Protein AF-A0A3D4T345-F1 (afdb_monomer_lite)

Sequence (231 aa):
MFDAAKMLAKPVHSAAPQFMEDIGQYYGYTLYSTVVDGPRDEAEIKFDAVHDRAVVFIDGEYKGFYERTRDGEPVSFSLKKGENCRIDILCENMGRVNYGPKIMDRKGVKGVRFNLQYHFGWDMYPMPLDDISALEYKEETGEVKTASFLRGYLDIDGEPCDTFLRLDGFTKGVVLVNGFNIGRYFNTAGPQKTLYVPAPMLKKGKNEIVVFESDHSDRNSIAFLDKPDLG

Radius of gyration: 18.85 Å; chains: 1; bounding box: 46×35×54 Å

Secondary structure (DSSP, 8-state):
-HHHHHHH-PPEEESS---GGGGT--SSEEEEEEEEES-EEEEEEE-SEEESEEEEEETTEEEEEEETTB--PPPEEEE-TT-EEEEEEEEE------SSTT-----EEE--EETTEEP--EEEEEE--S--TT-------S-B-SSEEEEEEEEESSS---EEEE-TTB-EEEEEETTEEEEEEETTT-S--EEEE-GGG--SEEEEEEEEESS-BS-S--EEESS----

Foldseek 3Di:
DVVLLVLQFDWDKDFWDDFCVVVVHDFFKKKKKDKDADQDDKWWKDFPDAQAKKFKDKQQATFWMDGNPDDIPTGIDGDHHPDMIMIIIIGHNPDADPDDDRNVRTHDTGQIDGHPHGGTIIIMRDCRLLDSPSDDDDDDDFKFAAFDKAKDKDAAQDQFAKKKKADPQFAKWWKDKQSRTQDIDGCVVFPWGITIDHSVSDDHGIIMMITGRHGIGRDRDMDIHPDTRHD

Structure (mmCIF, N/CA/C/O backbone):
data_AF-A0A3D4T345-F1
#
_entry.id   AF-A0A3D4T345-F1
#
loop_
_atom_site.group_PDB
_atom_site.id
_atom_site.type_symbol
_atom_site.label_atom_id
_atom_site.label_alt_id
_atom_site.label_comp_id
_atom_site.label_asym_id
_atom_site.label_entity_id
_atom_site.label_seq_id
_atom_site.pdbx_PDB_ins_code
_atom_site.Cartn_x
_atom_site.Cartn_y
_atom_site.Cartn_z
_atom_site.occupancy
_atom_site.B_iso_or_equiv
_atom_site.auth_seq_id
_atom_site.auth_comp_id
_atom_site.auth_asym_id
_atom_site.auth_atom_id
_atom_site.pdbx_PDB_model_num
ATOM 1 N N . MET A 1 1 ? 5.202 -8.061 2.471 1.00 91.69 1 MET A N 1
ATOM 2 C CA . MET A 1 1 ? 4.050 -7.985 1.535 1.00 91.69 1 MET A CA 1
ATOM 3 C C . MET A 1 1 ? 4.157 -8.945 0.346 1.00 91.69 1 MET A C 1
ATOM 5 O O . MET A 1 1 ? 3.136 -9.505 -0.020 1.00 91.69 1 MET A O 1
ATOM 9 N N . PHE A 1 2 ? 5.335 -9.184 -0.243 1.00 93.56 2 PHE A N 1
ATOM 10 C CA . PHE A 1 2 ? 5.460 -10.005 -1.465 1.00 93.56 2 PHE A CA 1
ATOM 11 C C . PHE A 1 2 ? 4.928 -11.441 -1.333 1.00 93.56 2 PHE A C 1
ATOM 13 O O . PHE A 1 2 ? 4.227 -11.918 -2.222 1.00 93.56 2 PHE A O 1
ATOM 20 N N . ASP A 1 3 ? 5.212 -12.120 -0.220 1.00 93.75 3 ASP A N 1
ATOM 21 C CA . ASP A 1 3 ? 4.667 -13.463 0.029 1.00 93.75 3 ASP A CA 1
ATOM 22 C C . ASP A 1 3 ? 3.170 -13.412 0.336 1.00 93.75 3 ASP A C 1
ATOM 24 O O . ASP A 1 3 ? 2.401 -14.202 -0.204 1.00 93.75 3 ASP A O 1
ATOM 28 N N . ALA A 1 4 ? 2.744 -12.408 1.108 1.00 94.50 4 ALA A N 1
ATOM 29 C CA . ALA A 1 4 ? 1.334 -12.150 1.380 1.00 94.50 4 ALA A CA 1
ATOM 30 C C . ALA A 1 4 ? 0.525 -11.977 0.081 1.00 94.50 4 ALA A C 1
ATOM 32 O O . ALA A 1 4 ? -0.523 -12.590 -0.063 1.00 94.50 4 ALA A O 1
ATOM 33 N N . ALA A 1 5 ? 1.028 -11.235 -0.912 1.00 96.31 5 ALA A N 1
ATOM 34 C CA . ALA A 1 5 ? 0.347 -11.065 -2.199 1.00 96.31 5 ALA A CA 1
ATOM 35 C C . ALA A 1 5 ? 0.084 -12.407 -2.912 1.00 96.31 5 ALA A C 1
ATOM 37 O O . ALA A 1 5 ? -0.995 -12.613 -3.464 1.00 96.31 5 ALA A O 1
ATOM 38 N N . LYS A 1 6 ? 1.044 -13.340 -2.847 1.00 95.56 6 LYS A N 1
ATOM 39 C CA . LYS A 1 6 ? 0.922 -14.691 -3.424 1.00 95.56 6 LYS A CA 1
ATOM 40 C C . LYS A 1 6 ? -0.019 -15.596 -2.626 1.00 95.56 6 LYS A C 1
ATOM 42 O O . LYS A 1 6 ? -0.607 -16.508 -3.200 1.00 95.56 6 LYS A O 1
ATOM 47 N N . MET A 1 7 ? -0.143 -15.369 -1.317 1.00 96.12 7 MET A N 1
ATOM 48 C CA . MET A 1 7 ? -1.104 -16.070 -0.456 1.00 96.12 7 MET A CA 1
ATOM 49 C C . MET A 1 7 ? -2.536 -15.577 -0.694 1.00 96.12 7 MET A C 1
ATOM 51 O O . MET A 1 7 ? -3.467 -16.376 -0.687 1.00 96.12 7 MET A O 1
ATOM 55 N N . LEU A 1 8 ? -2.708 -14.272 -0.924 1.00 95.69 8 LEU A N 1
ATOM 56 C CA . LEU A 1 8 ? -4.017 -13.632 -1.086 1.00 95.69 8 LEU A CA 1
ATOM 57 C C . LEU A 1 8 ? -4.614 -13.818 -2.483 1.00 95.69 8 LEU A C 1
ATOM 59 O O . LEU A 1 8 ? -5.834 -13.864 -2.625 1.00 95.69 8 LEU A O 1
ATOM 63 N N . ALA A 1 9 ? -3.783 -13.917 -3.522 1.00 95.62 9 ALA A N 1
ATOM 64 C CA . ALA A 1 9 ? -4.274 -14.044 -4.885 1.00 95.62 9 ALA A CA 1
ATOM 65 C C . ALA A 1 9 ? -3.368 -14.892 -5.774 1.00 95.62 9 ALA A C 1
ATOM 67 O O . ALA A 1 9 ? -2.141 -14.878 -5.682 1.00 95.62 9 ALA A O 1
ATOM 68 N N . LYS A 1 10 ? -4.003 -15.578 -6.729 1.00 95.88 10 LYS A N 1
ATOM 69 C CA . LYS A 1 10 ? -3.297 -16.123 -7.890 1.00 95.88 10 LYS A CA 1
ATOM 70 C C . LYS A 1 10 ? -2.938 -14.975 -8.838 1.00 95.88 10 LYS A C 1
ATOM 72 O O . LYS A 1 10 ? -3.784 -14.102 -9.048 1.00 95.88 10 LYS A O 1
ATOM 77 N N . PRO A 1 11 ? -1.736 -14.978 -9.435 1.00 97.44 11 PRO A N 1
ATOM 78 C CA . PRO A 1 11 ? -1.355 -13.930 -10.365 1.00 97.44 11 PRO A CA 1
ATOM 79 C C . PRO A 1 11 ? -2.221 -13.965 -11.625 1.00 97.44 11 PRO A C 1
ATOM 81 O O . PRO A 1 11 ? -2.528 -15.029 -12.167 1.00 97.44 11 PRO A O 1
ATOM 84 N N . VAL A 1 12 ? -2.556 -12.781 -12.125 1.00 98.44 12 VAL A N 1
ATOM 85 C CA . VAL A 1 12 ? -3.025 -12.581 -13.492 1.00 98.44 12 VAL A CA 1
ATOM 86 C C . VAL A 1 12 ? -1.808 -12.271 -14.353 1.00 98.44 12 VAL A C 1
ATOM 88 O O . VAL A 1 12 ? -1.135 -11.261 -14.149 1.00 98.44 12 VAL A O 1
ATOM 91 N N . HIS A 1 13 ? -1.525 -13.151 -15.308 1.00 98.31 13 HIS A N 1
ATOM 92 C CA . HIS A 1 13 ? -0.402 -12.996 -16.226 1.00 98.31 13 HIS A CA 1
ATOM 93 C C . HIS A 1 13 ? -0.804 -12.157 -17.438 1.00 98.31 13 HIS A C 1
ATOM 95 O O . HIS A 1 13 ? -1.857 -12.379 -18.040 1.00 98.31 13 HIS A O 1
ATOM 101 N N . SER A 1 14 ? 0.050 -11.219 -17.834 1.00 98.25 14 SER A N 1
ATOM 102 C CA . SER A 1 14 ? -0.144 -10.429 -19.049 1.00 98.25 14 SER A CA 1
ATOM 103 C C . SER A 1 14 ? 1.187 -9.975 -19.631 1.00 98.25 14 SER A C 1
ATOM 105 O O . SER A 1 14 ? 2.153 -9.728 -18.912 1.00 98.25 14 SER A O 1
ATOM 107 N N . ALA A 1 15 ? 1.234 -9.803 -20.952 1.00 97.94 15 ALA A N 1
ATOM 108 C CA . ALA A 1 15 ? 2.398 -9.214 -21.600 1.00 97.94 15 ALA A CA 1
ATOM 109 C C . ALA A 1 15 ? 2.655 -7.791 -21.083 1.00 97.94 15 ALA A C 1
ATOM 111 O O . ALA A 1 15 ? 3.792 -7.463 -20.786 1.00 97.94 15 ALA A O 1
ATOM 112 N N . ALA A 1 16 ? 1.619 -6.964 -20.934 1.00 97.94 16 ALA A N 1
ATOM 113 C CA . ALA A 1 16 ? 1.721 -5.578 -20.468 1.00 97.94 16 ALA A CA 1
ATOM 114 C C . ALA A 1 16 ? 0.933 -5.378 -19.162 1.00 97.94 16 ALA A C 1
ATOM 116 O O . ALA A 1 16 ? -0.088 -6.058 -18.982 1.00 97.94 16 ALA A O 1
ATOM 117 N N . PRO A 1 17 ? 1.326 -4.426 -18.293 1.00 98.06 17 PRO A N 1
ATOM 118 C CA . PRO A 1 17 ? 0.579 -4.143 -17.074 1.00 98.06 17 PRO A CA 1
ATOM 119 C C . PRO A 1 17 ? -0.824 -3.650 -17.440 1.00 98.06 17 PRO A C 1
ATOM 121 O O . PRO A 1 17 ? -0.994 -2.841 -18.361 1.00 98.06 17 PRO A O 1
ATOM 124 N N . GLN A 1 18 ? -1.825 -4.195 -16.758 1.00 97.81 18 GLN A N 1
ATOM 125 C CA . GLN A 1 18 ? -3.239 -3.911 -16.983 1.00 97.81 18 GLN A CA 1
ATOM 126 C C . GLN A 1 18 ? -3.782 -3.020 -15.869 1.00 97.81 18 GLN A C 1
ATOM 128 O O . GLN A 1 18 ? -3.258 -3.024 -14.762 1.00 97.81 18 GLN A O 1
ATOM 133 N N . PHE A 1 19 ? -4.854 -2.275 -16.131 1.00 98.12 19 PHE A N 1
ATOM 134 C CA . PHE A 1 19 ? -5.535 -1.588 -15.037 1.00 98.12 19 PHE A CA 1
ATOM 135 C C . PHE A 1 19 ? -6.218 -2.599 -14.107 1.00 98.12 19 PHE A C 1
ATOM 137 O O . PHE A 1 19 ? -6.586 -3.698 -14.521 1.00 98.12 19 PHE A O 1
ATOM 144 N N . MET A 1 20 ? -6.444 -2.200 -12.856 1.00 98.44 20 MET A N 1
ATOM 145 C CA . MET A 1 20 ? -7.106 -3.003 -11.828 1.00 98.44 20 MET A CA 1
ATOM 146 C C . MET A 1 20 ? -8.452 -3.548 -12.316 1.00 98.44 20 MET A C 1
ATOM 148 O O . MET A 1 20 ? -8.751 -4.721 -12.110 1.00 98.44 20 MET A O 1
ATOM 152 N N . GLU A 1 21 ? -9.245 -2.740 -13.030 1.00 98.12 21 GLU A N 1
ATOM 153 C CA . GLU A 1 21 ? -10.554 -3.198 -13.506 1.00 98.12 21 GLU A CA 1
ATOM 154 C C . GLU A 1 21 ? -10.441 -4.245 -14.627 1.00 98.12 21 GLU A C 1
ATOM 156 O O . GLU A 1 21 ? -11.319 -5.094 -14.739 1.00 98.12 21 GLU A O 1
ATOM 161 N N . ASP A 1 22 ? -9.365 -4.223 -15.430 1.00 97.62 22 ASP A N 1
ATOM 162 C CA . ASP A 1 22 ? -9.123 -5.239 -16.473 1.00 97.62 22 ASP A CA 1
ATOM 163 C C . ASP A 1 22 ? -8.762 -6.605 -15.865 1.00 97.62 22 ASP A C 1
ATOM 165 O O . ASP A 1 22 ? -8.975 -7.636 -16.499 1.00 97.62 22 ASP A O 1
ATOM 169 N N . ILE A 1 23 ? -8.245 -6.625 -14.631 1.00 97.25 23 ILE A N 1
ATOM 170 C CA . ILE A 1 23 ? -7.907 -7.849 -13.886 1.00 97.25 23 ILE A CA 1
ATOM 171 C C . ILE A 1 23 ? -8.963 -8.217 -12.830 1.00 97.25 23 ILE A C 1
ATOM 173 O O . ILE A 1 23 ? -8.711 -9.052 -11.965 1.00 97.25 23 ILE A O 1
ATOM 177 N N . GLY A 1 24 ? -10.151 -7.605 -12.898 1.00 96.88 24 GLY A N 1
ATOM 178 C CA . GLY A 1 24 ? -11.288 -7.929 -12.031 1.00 96.88 24 GLY A CA 1
ATOM 179 C C . GLY A 1 24 ? -11.230 -7.327 -10.623 1.00 96.88 24 GLY A C 1
ATOM 180 O O . GLY A 1 24 ? -11.975 -7.768 -9.750 1.00 96.88 24 GLY A O 1
ATOM 181 N N . GLN A 1 25 ? -10.385 -6.321 -10.386 1.00 97.62 25 GLN A N 1
ATOM 182 C CA . GLN A 1 25 ? -10.225 -5.665 -9.090 1.00 97.62 25 GLN A CA 1
ATOM 183 C C . GLN A 1 25 ? -10.758 -4.228 -9.093 1.00 97.62 25 GLN A C 1
ATOM 185 O O . GLN A 1 25 ? -10.454 -3.424 -9.9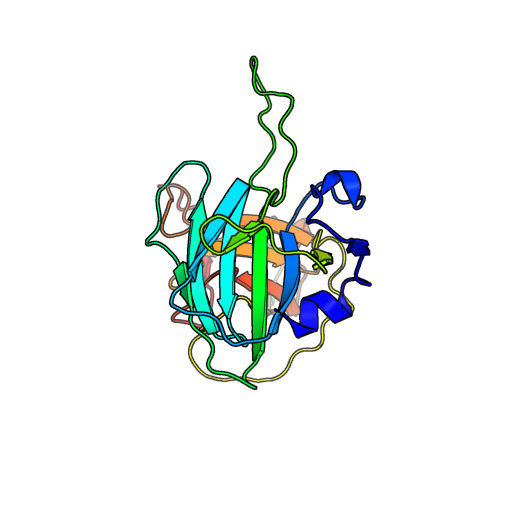73 1.00 97.62 25 GLN A O 1
ATOM 190 N N . TYR A 1 26 ? -11.497 -3.860 -8.041 1.00 95.88 26 TYR A N 1
ATOM 191 C CA . TYR A 1 26 ? -12.110 -2.531 -7.940 1.00 95.88 26 TYR A CA 1
ATOM 192 C C . TYR A 1 26 ? -11.553 -1.657 -6.814 1.00 95.88 26 TYR A C 1
ATOM 194 O O . TYR A 1 26 ? -11.573 -0.436 -6.967 1.00 95.88 26 TYR A O 1
ATOM 202 N N . TYR A 1 27 ? -11.023 -2.218 -5.727 1.00 97.38 27 TYR A N 1
ATOM 203 C CA . TYR A 1 27 ? -10.516 -1.475 -4.563 1.00 97.38 27 TYR A CA 1
ATOM 204 C C . TYR A 1 27 ? -9.230 -2.103 -4.025 1.00 97.38 27 TYR A C 1
ATOM 206 O O . TYR A 1 27 ? -8.872 -3.203 -4.434 1.00 97.38 27 TYR A O 1
ATOM 214 N N . GLY A 1 28 ? -8.556 -1.409 -3.106 1.00 97.62 28 GLY A N 1
ATOM 215 C CA . GLY A 1 28 ? -7.348 -1.902 -2.448 1.00 97.62 28 GLY A CA 1
ATOM 216 C C . GLY A 1 28 ? -6.079 -1.633 -3.255 1.00 97.62 28 GLY A C 1
ATOM 217 O O . GLY A 1 28 ? -5.897 -0.541 -3.806 1.00 97.62 28 GLY A O 1
ATOM 218 N N . TYR A 1 29 ? -5.206 -2.634 -3.290 1.00 98.50 29 TYR A N 1
ATOM 219 C CA . TYR A 1 29 ? -3.859 -2.561 -3.845 1.00 98.50 29 TYR A CA 1
ATOM 220 C C . TYR A 1 29 ? -3.640 -3.633 -4.911 1.00 98.50 29 TYR A C 1
ATOM 222 O O . TYR A 1 29 ? -4.259 -4.687 -4.866 1.00 98.50 29 TYR A O 1
ATOM 230 N N . THR A 1 30 ? -2.714 -3.428 -5.834 1.00 98.56 30 THR A N 1
ATOM 231 C CA . THR A 1 30 ? -2.256 -4.481 -6.750 1.00 98.56 30 THR A CA 1
ATOM 232 C C . THR A 1 30 ? -0.742 -4.490 -6.753 1.00 98.56 30 THR A C 1
ATOM 234 O O . THR A 1 30 ? -0.122 -3.439 -6.922 1.00 98.56 30 THR A O 1
ATOM 237 N N . LEU A 1 31 ? -0.145 -5.668 -6.590 1.00 98.56 31 LEU A N 1
ATOM 238 C CA . LEU A 1 31 ? 1.286 -5.849 -6.801 1.00 98.56 31 LEU A CA 1
ATOM 239 C C . LEU A 1 31 ? 1.529 -6.223 -8.265 1.00 98.56 31 LEU A C 1
ATOM 241 O O . LEU A 1 31 ? 1.080 -7.276 -8.709 1.00 98.56 31 LEU A O 1
ATOM 245 N N . TYR A 1 32 ? 2.234 -5.373 -9.006 1.00 98.69 32 TYR A N 1
ATOM 246 C CA . TYR A 1 32 ? 2.716 -5.663 -10.356 1.00 98.69 32 TYR A CA 1
ATOM 247 C C . TYR A 1 32 ? 4.166 -6.123 -10.252 1.00 98.69 32 TYR A C 1
ATOM 249 O O . TYR A 1 32 ? 5.010 -5.366 -9.782 1.00 98.69 32 TYR A O 1
ATOM 257 N N . SER A 1 33 ? 4.455 -7.345 -10.677 1.00 98.62 33 SER A N 1
ATOM 258 C CA . SER A 1 33 ? 5.765 -7.973 -10.528 1.00 98.62 33 SER A CA 1
ATOM 259 C C . SER A 1 33 ? 6.315 -8.406 -11.878 1.00 98.62 33 SER A C 1
ATOM 261 O O . SER A 1 33 ? 5.587 -8.936 -12.719 1.00 98.62 33 SER A O 1
ATOM 263 N N . THR A 1 34 ? 7.611 -8.204 -12.079 1.00 98.56 34 THR A N 1
ATOM 264 C CA . THR A 1 34 ? 8.337 -8.686 -13.254 1.00 98.56 34 THR A CA 1
ATOM 265 C C . THR A 1 34 ? 9.780 -9.014 -12.894 1.00 98.56 34 THR A C 1
ATOM 267 O O . THR A 1 34 ? 10.354 -8.434 -11.974 1.00 98.56 34 THR A O 1
ATOM 270 N N . VAL A 1 35 ? 10.395 -9.910 -13.663 1.00 98.25 35 VAL A N 1
ATOM 271 C CA . VAL A 1 35 ? 11.851 -10.101 -13.667 1.00 98.25 35 VAL A CA 1
ATOM 272 C C . VAL A 1 35 ? 12.450 -9.335 -14.842 1.00 98.25 35 VAL A C 1
ATOM 274 O O . VAL A 1 35 ? 11.833 -9.233 -15.906 1.00 98.25 35 VAL A O 1
ATOM 277 N N . VAL A 1 36 ? 13.627 -8.759 -14.631 1.00 97.75 36 VAL A N 1
ATOM 278 C CA . VAL A 1 36 ? 14.384 -8.031 -15.642 1.00 97.75 36 VAL A CA 1
ATOM 279 C C . VAL A 1 36 ? 15.770 -8.641 -15.742 1.00 97.75 36 VAL A C 1
ATOM 281 O O . VAL A 1 36 ? 16.511 -8.656 -14.764 1.00 97.75 36 VAL A O 1
ATOM 284 N N . ASP A 1 37 ? 16.128 -9.106 -16.934 1.00 96.81 37 ASP A N 1
ATOM 285 C CA . ASP A 1 37 ? 17.469 -9.606 -17.220 1.00 96.81 37 ASP A CA 1
ATOM 286 C C . ASP A 1 37 ? 18.380 -8.485 -17.731 1.00 96.81 37 ASP A C 1
ATOM 288 O O . ASP A 1 37 ? 17.959 -7.585 -18.476 1.00 96.81 37 ASP A O 1
ATOM 292 N N . GLY A 1 38 ? 19.645 -8.554 -17.325 1.00 94.88 38 GLY A N 1
ATOM 293 C CA . GLY A 1 38 ? 20.724 -7.732 -17.842 1.00 94.88 38 GLY A CA 1
ATOM 294 C C . GLY A 1 38 ? 21.312 -8.263 -19.161 1.00 94.88 38 GLY A C 1
ATOM 295 O O . GLY A 1 38 ? 20.998 -9.366 -19.614 1.00 94.88 38 GLY A O 1
ATOM 296 N N . PRO A 1 39 ? 22.243 -7.515 -19.774 1.00 95.69 39 PRO A N 1
ATOM 297 C CA . PRO A 1 39 ? 22.772 -6.243 -19.292 1.00 95.69 39 PRO A CA 1
ATOM 298 C C . PRO A 1 39 ? 21.810 -5.072 -19.529 1.00 95.69 39 PRO A C 1
ATOM 300 O O . PRO A 1 39 ? 21.107 -5.025 -20.539 1.00 95.69 39 PRO A O 1
ATOM 303 N N . ARG A 1 40 ? 21.832 -4.103 -18.613 1.00 94.56 40 ARG A N 1
ATOM 304 C CA . ARG A 1 40 ? 21.172 -2.802 -18.715 1.00 94.56 40 ARG A CA 1
ATOM 305 C C . ARG A 1 40 ? 22.056 -1.737 -18.077 1.00 94.56 40 ARG A C 1
ATOM 307 O O . ARG A 1 40 ? 22.365 -1.826 -16.889 1.00 94.56 40 ARG A O 1
ATOM 314 N N . ASP A 1 41 ? 22.415 -0.728 -18.864 1.00 94.62 41 ASP A N 1
ATOM 315 C CA . ASP A 1 41 ? 22.923 0.531 -18.318 1.00 94.62 41 ASP A CA 1
ATOM 316 C C . ASP A 1 41 ? 21.855 1.179 -17.422 1.00 94.62 41 ASP A C 1
ATOM 318 O O . ASP A 1 41 ? 20.713 0.712 -17.372 1.00 94.62 41 ASP A O 1
ATOM 322 N N . GLU A 1 42 ? 22.221 2.247 -16.712 1.00 96.75 42 GLU A N 1
ATOM 323 C CA . GLU A 1 42 ? 21.296 2.949 -15.822 1.00 96.75 42 GLU A CA 1
ATOM 324 C C . GLU A 1 42 ? 19.972 3.283 -16.531 1.00 96.75 42 GLU A C 1
ATOM 326 O O . GLU A 1 42 ? 19.920 3.964 -17.563 1.00 96.75 42 GLU A O 1
ATOM 331 N N . ALA A 1 43 ? 18.890 2.747 -15.975 1.00 96.44 43 ALA A N 1
ATOM 332 C CA . ALA A 1 43 ? 17.557 2.854 -16.522 1.00 96.44 43 ALA A CA 1
ATOM 333 C C . ALA A 1 43 ? 16.584 3.363 -15.466 1.00 96.44 43 ALA A C 1
ATOM 335 O O . ALA A 1 43 ? 16.377 2.729 -14.432 1.00 96.44 43 ALA A O 1
ATOM 336 N N . GLU A 1 44 ? 15.956 4.494 -15.772 1.00 97.25 44 GLU A N 1
ATOM 337 C CA . GLU A 1 44 ? 14.880 5.073 -14.978 1.00 97.25 44 GLU A CA 1
ATOM 338 C C . GLU A 1 44 ? 13.570 4.323 -15.260 1.00 97.25 44 GLU A C 1
ATOM 340 O O . GLU A 1 44 ? 13.222 4.064 -16.421 1.00 97.25 44 GLU A O 1
ATOM 345 N N . ILE A 1 45 ? 12.826 3.990 -14.207 1.00 97.88 45 ILE A N 1
ATOM 346 C CA . ILE A 1 45 ? 11.502 3.373 -14.310 1.00 97.88 45 ILE A CA 1
ATOM 347 C C . ILE A 1 45 ? 10.472 4.471 -14.581 1.00 97.88 45 ILE A C 1
ATOM 349 O O . ILE A 1 45 ? 10.257 5.352 -13.761 1.00 97.88 45 ILE A O 1
ATOM 353 N N . LYS A 1 46 ? 9.793 4.402 -15.725 1.00 96.94 46 LYS A N 1
ATOM 354 C CA . LYS A 1 46 ? 8.763 5.365 -16.138 1.00 96.94 46 LYS A CA 1
ATOM 355 C C . LYS A 1 46 ? 7.416 4.693 -16.297 1.00 96.94 46 LYS A C 1
ATOM 357 O O . LYS A 1 46 ? 7.329 3.504 -16.587 1.00 96.94 46 LYS A O 1
ATOM 362 N N . PHE A 1 47 ? 6.365 5.489 -16.167 1.00 96.50 47 PHE A N 1
ATOM 363 C CA . PHE A 1 47 ? 4.985 5.052 -16.300 1.00 96.50 47 PHE A CA 1
ATOM 364 C C . PHE A 1 47 ? 4.255 5.963 -17.276 1.00 96.50 47 PHE A C 1
ATOM 366 O O . PHE A 1 47 ? 4.445 7.178 -17.254 1.00 96.50 47 PHE A O 1
ATOM 373 N N . ASP A 1 48 ? 3.379 5.393 -18.096 1.00 95.81 48 ASP A N 1
ATOM 374 C CA . ASP A 1 48 ? 2.417 6.196 -18.854 1.00 95.81 48 ASP A CA 1
ATOM 375 C C . ASP A 1 48 ? 1.243 6.622 -17.963 1.00 95.81 48 ASP A C 1
ATOM 377 O O . ASP A 1 48 ? 0.653 7.680 -18.175 1.00 95.81 48 ASP A O 1
ATOM 381 N N . ALA A 1 49 ? 0.908 5.809 -16.954 1.00 94.62 49 ALA A N 1
ATOM 382 C CA . ALA A 1 49 ? -0.054 6.161 -15.917 1.00 94.62 49 ALA A CA 1
ATOM 383 C C . ALA A 1 49 ? 0.250 5.450 -14.590 1.00 94.62 49 ALA A C 1
ATOM 385 O O . ALA A 1 49 ? 0.507 4.244 -14.576 1.00 94.62 49 ALA A O 1
ATOM 386 N N . VAL A 1 50 ? 0.132 6.195 -13.486 1.00 96.62 50 VAL A N 1
ATOM 387 C CA . VAL A 1 50 ? 0.084 5.689 -12.104 1.00 96.62 50 VAL A CA 1
ATOM 388 C C . VAL A 1 50 ? -1.173 6.238 -11.446 1.00 96.62 50 VAL A C 1
ATOM 390 O O . VAL A 1 50 ? -1.233 7.419 -11.113 1.00 96.62 50 VAL A O 1
ATOM 393 N N . HIS A 1 51 ? -2.191 5.398 -11.288 1.00 97.19 51 HIS A N 1
ATOM 394 C CA . HIS A 1 51 ? -3.470 5.770 -10.691 1.00 97.19 51 HIS A CA 1
ATOM 395 C C . HIS A 1 51 ? -3.730 4.907 -9.436 1.00 97.19 51 HIS A C 1
ATOM 397 O O . HIS A 1 51 ? -4.281 3.814 -9.538 1.00 97.19 51 HIS A O 1
ATOM 403 N N . ASP A 1 52 ? -3.346 5.339 -8.233 1.00 97.19 52 ASP A N 1
ATOM 404 C CA . ASP A 1 52 ? -2.936 6.716 -7.883 1.00 97.19 52 ASP A CA 1
ATOM 405 C C . ASP A 1 52 ? -1.542 6.835 -7.278 1.00 97.19 52 ASP A C 1
ATOM 407 O O . ASP A 1 52 ? -0.872 7.841 -7.506 1.00 97.19 52 ASP A O 1
ATOM 411 N N . ARG A 1 53 ? -1.085 5.819 -6.547 1.00 96.81 53 ARG A N 1
ATOM 412 C CA . ARG A 1 53 ? 0.250 5.804 -5.948 1.00 96.81 53 ARG A CA 1
ATOM 413 C C . ARG A 1 53 ? 0.891 4.445 -6.154 1.00 96.81 53 ARG A C 1
ATOM 415 O O . ARG A 1 53 ? 0.217 3.436 -5.987 1.00 96.81 53 ARG A O 1
ATOM 422 N N . ALA A 1 54 ? 2.161 4.413 -6.524 1.00 96.19 54 ALA A N 1
ATOM 423 C CA . ALA A 1 54 ? 2.923 3.200 -6.774 1.00 96.19 54 ALA A CA 1
ATOM 424 C C . ALA A 1 54 ? 4.231 3.235 -5.984 1.00 96.19 54 ALA A C 1
ATOM 426 O O . ALA A 1 54 ? 5.064 4.102 -6.227 1.00 96.19 54 ALA A O 1
ATOM 427 N N . VAL A 1 55 ? 4.414 2.296 -5.059 1.00 95.38 55 VAL A N 1
ATOM 428 C CA . VAL A 1 55 ? 5.678 2.103 -4.338 1.00 95.38 55 VAL A CA 1
ATOM 429 C C . VAL A 1 55 ? 6.511 1.066 -5.080 1.00 95.38 55 VAL A C 1
ATOM 431 O O . VAL A 1 55 ? 5.997 0.002 -5.425 1.00 95.38 55 VAL A O 1
ATOM 434 N N . VAL A 1 56 ? 7.776 1.380 -5.344 1.00 96.44 56 VAL A N 1
ATOM 435 C CA . VAL A 1 56 ? 8.676 0.546 -6.144 1.00 96.44 56 VAL A CA 1
ATOM 436 C C . VAL A 1 56 ? 9.701 -0.137 -5.253 1.00 96.44 56 VAL A C 1
ATOM 438 O O . VAL A 1 56 ? 10.380 0.507 -4.448 1.00 96.44 56 VAL A O 1
ATOM 441 N N . PHE A 1 57 ? 9.838 -1.442 -5.461 1.00 96.56 57 PHE A N 1
ATOM 442 C CA . PHE A 1 57 ? 10.820 -2.293 -4.816 1.00 96.56 57 PHE A CA 1
ATOM 443 C C . PHE A 1 57 ? 11.668 -3.010 -5.869 1.00 96.56 57 PHE A C 1
ATOM 445 O O . PHE A 1 57 ? 11.154 -3.428 -6.909 1.00 96.56 57 PHE A O 1
ATOM 452 N N . ILE A 1 58 ? 12.961 -3.165 -5.591 1.00 97.12 58 ILE A N 1
ATOM 453 C CA . ILE A 1 58 ? 13.887 -3.953 -6.413 1.00 97.12 58 ILE A CA 1
ATOM 454 C C . ILE A 1 58 ? 14.531 -4.997 -5.511 1.00 97.12 58 ILE A C 1
ATOM 456 O O . ILE A 1 58 ? 15.106 -4.641 -4.486 1.00 97.12 58 ILE A O 1
ATOM 460 N N . ASP A 1 59 ? 14.367 -6.272 -5.865 1.00 96.25 59 ASP A N 1
ATOM 461 C CA . ASP A 1 59 ? 14.768 -7.433 -5.055 1.00 96.25 59 ASP A CA 1
ATOM 462 C C . ASP A 1 59 ? 14.286 -7.346 -3.596 1.00 96.25 59 ASP A C 1
ATOM 464 O O . ASP A 1 59 ? 14.968 -7.726 -2.647 1.00 96.25 59 ASP A O 1
ATOM 468 N N . GLY A 1 60 ? 13.067 -6.828 -3.420 1.00 93.25 60 GLY A N 1
ATOM 469 C CA . GLY A 1 60 ? 12.418 -6.657 -2.121 1.00 93.25 60 GLY A CA 1
ATOM 470 C C . GLY A 1 60 ? 12.827 -5.401 -1.346 1.00 93.25 60 GLY A C 1
ATOM 471 O O . GLY A 1 60 ? 12.201 -5.093 -0.332 1.00 93.25 60 GLY A O 1
ATOM 472 N N . GLU A 1 61 ? 13.813 -4.636 -1.815 1.00 92.88 61 GLU A N 1
ATOM 473 C CA . GLU A 1 61 ? 14.230 -3.383 -1.184 1.00 92.88 61 GLU A CA 1
ATOM 474 C C . GLU A 1 61 ? 13.420 -2.196 -1.702 1.00 92.88 61 GLU A C 1
ATOM 476 O O . GLU A 1 61 ? 13.291 -2.014 -2.912 1.00 92.88 61 GLU A O 1
ATOM 481 N N . TYR A 1 62 ? 12.930 -1.342 -0.800 1.00 92.44 62 TYR A N 1
ATOM 482 C CA . TYR A 1 62 ? 12.270 -0.087 -1.166 1.00 92.44 62 TYR A CA 1
ATOM 483 C C . TYR A 1 62 ? 13.228 0.833 -1.934 1.00 92.44 62 TYR A C 1
ATOM 485 O O . TYR A 1 62 ? 14.360 1.059 -1.499 1.00 92.44 62 TYR A O 1
ATOM 493 N N . LYS A 1 63 ? 12.767 1.391 -3.059 1.00 94.00 63 LYS A N 1
ATOM 494 C CA . LYS A 1 63 ? 13.547 2.336 -3.874 1.00 94.00 63 LYS A CA 1
ATOM 495 C C . LYS A 1 63 ? 12.901 3.707 -4.033 1.00 94.00 63 LYS A C 1
ATOM 497 O O . LYS A 1 63 ? 13.610 4.666 -4.306 1.00 94.00 63 LYS A O 1
ATOM 502 N N . GLY A 1 64 ? 11.590 3.818 -3.851 1.00 92.31 64 GLY A N 1
ATOM 503 C CA . GLY A 1 64 ? 10.881 5.085 -3.993 1.00 92.31 64 GLY A CA 1
ATOM 504 C C . GLY A 1 64 ? 9.406 4.886 -4.297 1.00 92.31 64 GLY A C 1
ATOM 505 O O . GLY A 1 64 ? 8.897 3.763 -4.290 1.00 92.31 64 GLY A O 1
ATOM 506 N N . PHE A 1 65 ? 8.715 5.980 -4.597 1.00 93.56 65 PHE A N 1
ATOM 507 C CA . PHE A 1 65 ? 7.319 5.947 -5.008 1.00 93.56 65 PHE A CA 1
ATOM 508 C C . PHE A 1 65 ? 7.047 6.950 -6.128 1.00 93.56 65 PHE A C 1
ATOM 510 O O . PHE A 1 65 ? 7.724 7.964 -6.256 1.00 93.56 65 PHE A O 1
ATOM 517 N N . TYR A 1 66 ? 5.996 6.673 -6.889 1.00 95.19 66 TYR A N 1
ATOM 518 C CA . TYR A 1 66 ? 5.389 7.579 -7.855 1.00 95.19 66 TYR A CA 1
ATOM 519 C C . TYR A 1 66 ? 3.964 7.873 -7.397 1.00 95.19 66 TYR A C 1
ATOM 521 O O . TYR A 1 66 ? 3.235 6.958 -7.008 1.00 95.19 66 TYR A O 1
ATOM 529 N N . GLU A 1 67 ? 3.541 9.131 -7.441 1.00 93.19 67 GLU A N 1
ATOM 530 C CA . GLU A 1 67 ? 2.187 9.536 -7.071 1.00 93.19 67 GLU A CA 1
ATOM 531 C C . GLU A 1 67 ? 1.608 10.442 -8.155 1.00 93.19 67 GLU A C 1
ATOM 533 O O . GLU A 1 67 ? 2.282 11.294 -8.720 1.00 93.19 67 GLU A O 1
ATOM 538 N N . ARG A 1 68 ? 0.319 10.278 -8.443 1.00 90.69 68 ARG A N 1
ATOM 539 C CA . ARG A 1 68 ? -0.377 11.014 -9.504 1.00 90.69 68 ARG A CA 1
ATOM 540 C C . ARG A 1 68 ? -0.323 12.537 -9.352 1.00 90.69 68 ARG A C 1
ATOM 542 O O . ARG A 1 68 ? -0.473 13.255 -10.337 1.00 90.69 68 ARG A O 1
ATOM 549 N N . THR A 1 69 ? -0.198 13.023 -8.120 1.00 85.62 69 THR A N 1
ATOM 550 C CA . THR A 1 69 ? -0.269 14.451 -7.769 1.00 85.62 69 THR A CA 1
ATOM 551 C C . THR A 1 69 ? 1.000 14.993 -7.124 1.00 85.62 69 THR A C 1
ATOM 553 O O . THR A 1 69 ? 1.038 16.178 -6.800 1.00 85.62 69 THR A O 1
ATOM 556 N N . ARG A 1 70 ? 2.010 14.150 -6.886 1.00 81.06 70 ARG A N 1
ATOM 557 C CA . ARG A 1 70 ? 3.273 14.550 -6.260 1.00 81.06 70 ARG A CA 1
ATOM 558 C C . ARG A 1 70 ? 4.416 13.853 -6.968 1.00 81.06 70 ARG A C 1
ATOM 560 O O . ARG A 1 70 ? 4.390 12.634 -7.123 1.00 81.06 70 ARG A O 1
ATOM 567 N N . ASP A 1 71 ? 5.425 14.627 -7.322 1.00 75.12 71 ASP A N 1
ATOM 568 C CA . ASP A 1 71 ? 6.650 14.073 -7.868 1.00 75.12 71 ASP A CA 1
ATOM 569 C C . ASP A 1 71 ? 7.496 13.513 -6.717 1.00 75.12 71 ASP A C 1
ATOM 571 O O . ASP A 1 71 ? 7.762 14.200 -5.727 1.00 75.12 71 ASP A O 1
ATOM 575 N N . GLY A 1 72 ? 7.853 12.235 -6.825 1.00 77.62 72 GLY A N 1
ATOM 576 C CA . GLY A 1 72 ? 8.913 11.622 -6.030 1.00 77.62 72 GLY A CA 1
ATOM 577 C C . GLY A 1 72 ? 10.254 11.728 -6.754 1.00 77.62 72 GLY A C 1
ATOM 578 O O . GLY A 1 72 ? 10.319 12.163 -7.905 1.00 77.62 72 GLY A O 1
ATOM 579 N N . GLU A 1 73 ? 11.325 11.292 -6.096 1.00 88.62 73 GLU A N 1
ATOM 580 C CA . GLU A 1 73 ? 12.618 11.145 -6.767 1.00 88.62 73 GLU A CA 1
ATOM 581 C C . GLU A 1 73 ? 12.557 10.007 -7.804 1.00 88.62 73 GLU A C 1
ATOM 583 O O . GLU A 1 73 ? 11.963 8.957 -7.521 1.00 88.62 73 GLU A O 1
ATOM 588 N N . PRO A 1 74 ? 13.170 10.175 -8.991 1.00 93.25 74 PRO A N 1
ATOM 589 C CA . PRO A 1 74 ? 13.230 9.121 -9.993 1.00 93.25 74 PRO A CA 1
ATOM 590 C C . PRO A 1 74 ? 13.874 7.849 -9.439 1.00 93.25 74 PRO A C 1
ATOM 592 O O . PRO A 1 74 ? 14.927 7.881 -8.802 1.00 93.25 74 PRO A O 1
ATOM 595 N N . VAL A 1 75 ? 13.259 6.707 -9.730 1.00 96.88 75 VAL A N 1
ATOM 596 C CA . VAL A 1 75 ? 13.795 5.391 -9.375 1.00 96.88 75 VAL A CA 1
ATOM 597 C C . VAL A 1 75 ? 14.519 4.805 -10.578 1.00 96.88 75 VAL A C 1
ATOM 599 O O . VAL A 1 75 ? 13.890 4.522 -11.600 1.00 96.88 75 VAL A O 1
ATOM 602 N N . SER A 1 76 ? 15.820 4.565 -10.423 1.00 97.56 76 SER A N 1
ATOM 603 C CA . SER A 1 76 ? 16.682 3.974 -11.450 1.00 97.56 76 SER A CA 1
ATOM 604 C C . SER A 1 76 ? 17.347 2.684 -10.973 1.00 97.56 76 SER A C 1
ATOM 606 O O . SER A 1 76 ? 17.512 2.451 -9.775 1.00 97.56 76 SER A O 1
ATOM 608 N N . PHE A 1 77 ? 17.749 1.841 -11.922 1.00 97.81 77 PHE A N 1
ATOM 609 C CA . PHE A 1 77 ? 18.507 0.615 -11.673 1.00 97.81 77 PHE A CA 1
ATOM 610 C C . PHE A 1 77 ? 19.478 0.325 -12.820 1.00 97.81 77 PHE A C 1
ATOM 612 O O . PHE A 1 77 ? 19.335 0.861 -13.915 1.00 97.81 77 PHE A O 1
ATOM 619 N N . SER A 1 78 ? 20.467 -0.533 -12.580 1.00 97.44 78 SER A N 1
ATOM 620 C CA . SER A 1 78 ? 21.377 -1.037 -13.615 1.00 97.44 78 SER A CA 1
ATOM 621 C C . SER A 1 78 ? 21.660 -2.516 -13.368 1.00 97.44 78 SER A C 1
ATOM 623 O O . SER A 1 78 ? 21.571 -2.977 -12.231 1.00 97.44 78 SER A O 1
ATOM 625 N N . LEU A 1 79 ? 21.964 -3.260 -14.430 1.00 97.75 79 LEU A N 1
ATOM 626 C CA . LEU A 1 79 ? 22.256 -4.692 -14.376 1.00 97.75 79 LEU A CA 1
ATOM 627 C C . LEU A 1 79 ? 23.451 -5.006 -15.271 1.00 97.75 79 LEU A C 1
ATOM 629 O O . LEU A 1 79 ? 23.470 -4.666 -16.455 1.00 97.75 79 LEU A O 1
ATOM 633 N N . LYS A 1 80 ? 24.444 -5.718 -14.753 1.00 97.44 80 LYS A N 1
ATOM 634 C CA . LYS A 1 80 ? 25.543 -6.241 -15.569 1.00 97.44 80 LYS A CA 1
ATOM 635 C C . LYS A 1 80 ? 25.074 -7.451 -16.375 1.00 97.44 80 LYS A C 1
ATOM 637 O O . LYS A 1 80 ? 24.011 -8.030 -16.159 1.00 97.44 80 LYS A O 1
ATOM 642 N N . LYS A 1 81 ? 25.891 -7.860 -17.345 1.00 97.06 81 LYS A N 1
ATOM 643 C CA . LYS A 1 81 ? 25.621 -9.063 -18.139 1.00 97.06 81 LYS A CA 1
ATOM 644 C C . LYS A 1 81 ? 25.552 -10.293 -17.224 1.00 97.06 81 LYS A C 1
ATOM 646 O O . LYS A 1 81 ? 26.528 -10.594 -16.544 1.00 97.06 81 LYS A O 1
ATOM 651 N N . GLY A 1 82 ? 24.438 -11.020 -17.282 1.00 96.75 82 GLY A N 1
ATOM 652 C CA . GLY A 1 82 ? 24.198 -12.223 -16.476 1.00 96.75 82 GLY A CA 1
ATOM 653 C C . GLY A 1 82 ? 23.554 -11.961 -15.112 1.00 96.75 82 GLY A C 1
ATOM 654 O O . GLY A 1 82 ? 23.228 -12.924 -14.427 1.00 96.75 82 GLY A O 1
ATOM 655 N N . GLU A 1 83 ? 23.348 -10.698 -14.730 1.00 97.88 83 GLU A N 1
ATOM 656 C CA . GLU A 1 83 ? 22.531 -10.335 -13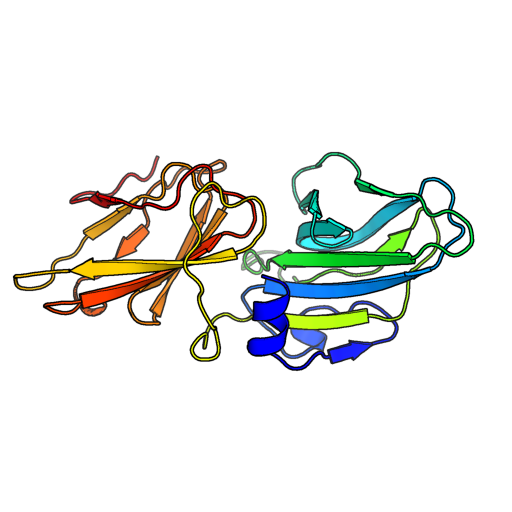.570 1.00 97.88 83 GLU A CA 1
ATOM 657 C C . GLU A 1 83 ? 21.053 -10.253 -13.965 1.00 97.88 83 GLU A C 1
ATOM 659 O O . GLU A 1 83 ? 20.713 -9.970 -15.118 1.00 97.88 83 GLU A O 1
ATOM 664 N N . ASN A 1 84 ? 20.177 -10.471 -12.990 1.00 98.00 84 ASN A N 1
ATOM 665 C CA . ASN A 1 84 ? 18.763 -10.150 -13.077 1.00 98.00 84 ASN A CA 1
ATOM 666 C C . ASN A 1 84 ? 18.309 -9.515 -11.765 1.00 98.00 84 ASN A C 1
ATOM 668 O O . ASN A 1 84 ? 18.996 -9.624 -10.751 1.00 98.00 84 ASN A O 1
ATOM 672 N N . CYS A 1 85 ? 17.163 -8.850 -11.806 1.00 98.19 85 CYS A N 1
ATOM 673 C CA . CYS A 1 85 ? 16.467 -8.420 -10.605 1.00 98.19 85 CYS A CA 1
ATOM 674 C C . CYS A 1 85 ? 14.962 -8.604 -10.769 1.00 98.19 85 CYS A C 1
ATOM 676 O O . CYS A 1 85 ? 14.427 -8.653 -11.885 1.00 98.19 85 CYS A O 1
ATOM 678 N N . ARG 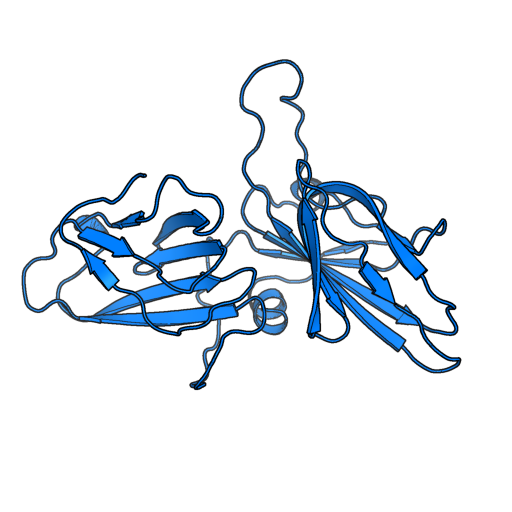A 1 86 ? 14.260 -8.690 -9.643 1.00 98.31 86 ARG A N 1
ATOM 679 C CA . ARG A 1 86 ? 12.809 -8.553 -9.588 1.00 98.31 86 ARG A CA 1
ATOM 680 C C . ARG A 1 86 ? 12.450 -7.101 -9.315 1.00 98.31 86 ARG A C 1
ATOM 682 O O . ARG A 1 86 ? 12.951 -6.505 -8.367 1.00 98.31 86 ARG A O 1
ATOM 689 N N . ILE A 1 87 ? 11.541 -6.566 -10.120 1.00 98.50 87 ILE A N 1
ATOM 690 C CA . ILE A 1 87 ? 10.919 -5.266 -9.887 1.00 98.50 87 ILE A CA 1
ATOM 691 C C . ILE A 1 87 ? 9.472 -5.507 -9.481 1.00 98.50 87 ILE A C 1
ATOM 693 O O . ILE A 1 87 ? 8.698 -6.118 -10.222 1.00 98.50 87 ILE A O 1
ATOM 697 N N . ASP A 1 88 ? 9.124 -5.001 -8.307 1.00 98.25 88 ASP A N 1
ATOM 698 C CA . ASP A 1 88 ? 7.799 -5.085 -7.718 1.00 98.25 88 ASP A CA 1
ATOM 699 C C . ASP A 1 88 ? 7.234 -3.675 -7.531 1.00 98.25 88 ASP A C 1
ATOM 701 O O . ASP A 1 88 ? 7.879 -2.791 -6.970 1.00 98.25 88 ASP A O 1
ATOM 705 N N . ILE A 1 89 ? 6.013 -3.455 -8.009 1.00 98.12 89 ILE A N 1
ATOM 706 C CA . ILE A 1 89 ? 5.338 -2.158 -7.984 1.00 98.12 89 ILE A CA 1
ATOM 707 C C . ILE A 1 89 ? 4.006 -2.339 -7.263 1.00 98.12 89 ILE A C 1
ATOM 709 O O . ILE A 1 89 ? 3.054 -2.899 -7.810 1.00 98.12 89 ILE A O 1
ATOM 713 N N . LEU A 1 90 ? 3.937 -1.870 -6.019 1.00 98.12 90 LEU A N 1
ATOM 714 C CA . LEU A 1 90 ? 2.725 -1.895 -5.210 1.00 98.12 90 LEU A CA 1
ATOM 715 C C . LEU A 1 90 ? 1.888 -0.654 -5.521 1.00 98.12 90 LEU A C 1
ATOM 717 O O . LEU A 1 90 ? 2.194 0.438 -5.043 1.00 98.12 90 LEU A O 1
ATOM 721 N N . CYS A 1 91 ? 0.832 -0.816 -6.314 1.00 98.19 91 CYS A N 1
ATOM 722 C CA . CYS A 1 91 ? -0.058 0.278 -6.679 1.00 98.19 91 CYS A CA 1
ATOM 723 C C . CYS A 1 91 ? -1.307 0.313 -5.797 1.00 98.19 91 CYS A C 1
ATOM 725 O O . CYS A 1 91 ? -1.997 -0.693 -5.653 1.00 98.19 91 CYS A O 1
ATOM 727 N N . GLU A 1 92 ? -1.628 1.481 -5.255 1.00 98.44 92 GLU A N 1
ATOM 728 C CA . GLU A 1 92 ? -2.838 1.755 -4.489 1.00 98.44 92 GLU A CA 1
ATOM 729 C C . GLU A 1 92 ? -3.878 2.496 -5.333 1.00 98.44 92 GLU A C 1
ATOM 731 O O . GLU A 1 92 ? -3.593 3.534 -5.939 1.00 98.44 92 GLU A O 1
ATOM 736 N N . ASN A 1 93 ? -5.123 2.021 -5.280 1.00 98.12 93 ASN A N 1
ATOM 737 C CA . ASN A 1 93 ? -6.284 2.812 -5.669 1.00 98.12 93 ASN A CA 1
ATOM 738 C C . ASN A 1 93 ? -6.707 3.702 -4.493 1.00 98.12 93 ASN A C 1
ATOM 740 O O . ASN A 1 93 ? -7.287 3.206 -3.520 1.00 98.12 93 ASN A O 1
ATOM 744 N N . MET A 1 94 ? -6.479 5.015 -4.583 1.00 97.31 94 MET A N 1
ATOM 745 C CA . MET A 1 94 ? -6.790 5.989 -3.525 1.00 97.31 94 MET A CA 1
ATOM 746 C C . MET A 1 94 ? -8.243 6.487 -3.539 1.00 97.31 94 MET A C 1
ATOM 748 O O . MET A 1 94 ? -8.619 7.339 -2.739 1.00 97.31 94 MET A O 1
ATOM 752 N N . GLY A 1 95 ? -9.085 5.899 -4.388 1.00 97.06 95 GLY A N 1
ATOM 753 C CA . GLY A 1 95 ? -10.476 6.286 -4.591 1.00 97.06 95 GLY A CA 1
ATOM 754 C C . GLY A 1 95 ? -10.673 6.879 -5.981 1.00 97.06 95 GLY A C 1
ATOM 755 O O . GLY A 1 95 ? -9.856 7.657 -6.468 1.00 97.06 95 GLY A O 1
ATOM 756 N N . ARG A 1 96 ? -11.762 6.489 -6.646 1.00 98.06 96 ARG A N 1
ATOM 757 C CA . ARG A 1 96 ? -12.127 7.047 -7.953 1.00 98.06 96 ARG A CA 1
ATOM 758 C C . ARG A 1 96 ? -12.716 8.438 -7.780 1.00 98.06 96 ARG A C 1
ATOM 760 O O . ARG A 1 96 ? -13.474 8.677 -6.839 1.00 98.06 96 ARG A O 1
ATOM 767 N N . VAL A 1 97 ? -12.401 9.327 -8.717 1.00 97.06 97 VAL A N 1
ATOM 768 C CA . VAL A 1 97 ? -13.058 10.633 -8.828 1.00 97.06 97 VAL A CA 1
ATOM 769 C C . VAL A 1 97 ? -14.579 10.441 -8.875 1.00 97.06 97 VAL A C 1
ATOM 771 O O . VAL A 1 97 ? -15.086 9.679 -9.693 1.00 97.06 97 VAL A O 1
ATOM 774 N N . ASN A 1 98 ? -15.308 11.141 -8.003 1.00 97.50 98 ASN A N 1
ATOM 775 C CA . ASN A 1 98 ? -16.763 11.003 -7.848 1.00 97.50 98 ASN A CA 1
ATOM 776 C C . ASN A 1 98 ? -17.571 12.172 -8.444 1.00 97.50 98 ASN A C 1
ATOM 778 O O . ASN A 1 98 ? -18.795 12.186 -8.342 1.00 97.50 98 ASN A O 1
ATOM 782 N N . TYR A 1 99 ? -16.905 13.149 -9.067 1.00 97.19 99 TYR A N 1
ATOM 783 C CA . TYR A 1 99 ? -17.544 14.332 -9.637 1.00 97.19 99 TYR A CA 1
ATOM 784 C C . TYR A 1 99 ? -16.748 14.911 -10.816 1.00 97.19 99 TYR A C 1
ATOM 786 O O . TYR A 1 99 ? -15.517 14.868 -10.848 1.00 97.19 99 TYR A O 1
ATOM 794 N N . GLY A 1 100 ? -17.458 15.523 -11.767 1.00 96.62 100 GLY A N 1
ATOM 795 C CA . GLY A 1 100 ? -16.864 16.284 -12.864 1.00 96.62 100 GLY A CA 1
ATOM 796 C C . GLY A 1 100 ? -16.349 15.433 -14.036 1.00 96.62 100 GLY A C 1
ATOM 797 O O . GLY A 1 100 ? -16.632 14.238 -14.132 1.00 96.62 100 GLY A O 1
ATOM 798 N N . PRO A 1 101 ? -15.586 16.040 -14.964 1.00 95.69 101 PRO A N 1
ATOM 799 C CA . PRO A 1 101 ? -15.248 15.424 -16.252 1.00 95.69 101 PRO A CA 1
ATOM 800 C C . PRO A 1 101 ? -14.230 14.279 -16.153 1.00 95.69 101 PRO A C 1
ATOM 802 O O . PRO A 1 101 ? -14.012 13.569 -17.130 1.00 95.69 101 PRO A O 1
ATOM 805 N N . LYS A 1 102 ? -13.596 14.088 -14.989 1.00 94.62 102 LYS A N 1
ATOM 806 C CA . LYS A 1 102 ? -12.573 13.058 -14.755 1.00 94.62 102 LYS A CA 1
ATOM 807 C C . LYS A 1 102 ? -13.133 11.782 -14.106 1.00 94.62 102 LYS A C 1
ATOM 809 O O . LYS A 1 102 ? -12.366 11.030 -13.524 1.00 94.62 102 LYS A O 1
ATOM 814 N N . ILE A 1 103 ? -14.444 11.527 -14.199 1.00 95.62 103 ILE A N 1
ATOM 815 C CA . ILE A 1 103 ? -15.104 10.356 -13.580 1.00 95.62 103 ILE A CA 1
ATOM 816 C C . ILE A 1 103 ? -14.658 9.007 -14.177 1.00 95.62 103 ILE A C 1
ATOM 818 O O . ILE A 1 103 ? -14.742 7.971 -13.521 1.00 95.62 103 ILE A O 1
ATOM 822 N N . MET A 1 104 ? -14.146 9.011 -15.414 1.00 94.69 104 MET A N 1
ATOM 823 C CA . MET A 1 104 ? -13.545 7.834 -16.053 1.00 94.69 104 MET A CA 1
ATOM 824 C C . MET A 1 104 ? -12.130 7.600 -15.517 1.00 94.69 104 MET A C 1
ATOM 826 O O . MET A 1 104 ? -11.133 7.882 -16.181 1.00 94.69 104 MET A O 1
ATOM 830 N N . ASP A 1 105 ? -12.058 7.102 -14.286 1.00 96.62 105 ASP A N 1
ATOM 831 C CA . ASP A 1 105 ? -10.840 7.076 -13.482 1.00 96.62 105 ASP A CA 1
ATOM 832 C C . ASP A 1 105 ? -10.364 5.649 -13.186 1.00 96.62 105 ASP A C 1
ATOM 834 O O . ASP A 1 105 ? -10.485 5.147 -12.067 1.00 96.62 105 ASP A O 1
ATOM 838 N N . ARG A 1 106 ? -9.850 4.977 -14.223 1.00 97.12 106 ARG A N 1
ATOM 839 C CA . ARG A 1 106 ? -9.262 3.632 -14.101 1.00 97.12 106 ARG A CA 1
ATOM 840 C C . ARG A 1 106 ? -8.035 3.642 -13.194 1.00 97.12 106 ARG A C 1
ATOM 842 O O . ARG A 1 106 ? -7.296 4.628 -13.189 1.00 97.12 106 ARG A O 1
ATOM 849 N N . LYS A 1 107 ? -7.813 2.552 -12.461 1.00 98.38 107 LYS A N 1
ATOM 850 C CA . LYS A 1 107 ? -6.794 2.457 -11.399 1.00 98.38 107 LYS A CA 1
ATOM 851 C C . LYS A 1 107 ? -5.738 1.409 -11.715 1.00 98.38 107 LYS A C 1
ATOM 853 O O . LYS A 1 107 ? -6.005 0.485 -12.471 1.00 98.38 107 LYS A O 1
ATOM 858 N N . GLY A 1 108 ? -4.548 1.533 -11.140 1.00 98.00 108 GLY A N 1
ATOM 859 C CA . GLY A 1 108 ? -3.394 0.683 -11.425 1.00 98.00 108 GLY A CA 1
ATOM 860 C C . GLY A 1 108 ? -2.272 1.421 -12.147 1.00 98.00 108 GLY A C 1
ATOM 861 O O . GLY A 1 108 ? -2.246 2.654 -12.205 1.00 98.00 108 GLY A O 1
ATOM 862 N N . VAL A 1 109 ? -1.346 0.648 -12.713 1.00 97.50 109 VAL A N 1
ATOM 863 C CA . VAL A 1 109 ? -0.234 1.173 -13.512 1.00 97.50 109 VAL A CA 1
ATOM 864 C C . VAL A 1 109 ? -0.369 0.749 -14.967 1.00 97.50 109 VAL A C 1
ATOM 866 O O . VAL A 1 109 ? -0.853 -0.339 -15.272 1.00 97.50 109 VAL A O 1
ATOM 869 N N . LYS A 1 110 ? 0.077 1.608 -15.882 1.00 95.31 110 LYS A N 1
ATOM 870 C CA . LYS A 1 110 ? 0.099 1.312 -17.316 1.00 95.31 110 LYS A CA 1
ATOM 871 C C . LYS A 1 110 ? 1.383 1.817 -17.955 1.00 95.31 110 LYS A C 1
ATOM 873 O O . LYS A 1 110 ? 1.918 2.849 -17.556 1.00 95.31 110 LYS A O 1
ATOM 878 N N . GLY A 1 111 ? 1.839 1.091 -18.975 1.00 95.75 111 GLY A N 1
ATOM 879 C CA . GLY A 1 111 ? 2.957 1.513 -19.812 1.00 95.75 111 GLY A CA 1
ATOM 880 C C . GLY A 1 111 ? 4.255 1.670 -19.027 1.00 95.75 111 GLY A C 1
ATOM 881 O O . GLY A 1 111 ? 4.874 2.728 -19.075 1.00 95.75 111 GLY A O 1
ATOM 882 N N . VAL A 1 112 ? 4.637 0.636 -18.274 1.00 97.94 112 VAL A N 1
ATOM 883 C CA . VAL A 1 112 ? 5.901 0.641 -17.531 1.00 97.94 112 VAL A CA 1
ATOM 884 C C . VAL A 1 112 ? 7.062 0.549 -18.520 1.00 97.94 112 VAL A C 1
ATOM 886 O O . VAL A 1 112 ? 7.107 -0.350 -19.367 1.00 97.94 112 VAL A O 1
ATOM 889 N N . ARG A 1 113 ? 7.988 1.500 -18.424 1.00 97.31 113 ARG A N 1
ATOM 890 C CA . ARG A 1 113 ? 9.139 1.661 -19.310 1.00 97.31 113 ARG A CA 1
ATOM 891 C C . ARG A 1 113 ? 10.433 1.725 -18.516 1.00 97.31 113 ARG A C 1
ATOM 893 O O . ARG A 1 113 ? 10.465 2.277 -17.424 1.00 97.31 113 ARG A O 1
ATOM 900 N N . PHE A 1 114 ? 11.505 1.229 -19.114 1.00 96.88 114 PHE A N 1
ATOM 901 C CA . PHE A 1 114 ? 12.875 1.472 -18.679 1.00 96.88 114 PHE A CA 1
ATOM 902 C C . PHE A 1 114 ? 13.497 2.448 -19.673 1.00 96.88 114 PHE A C 1
ATOM 904 O O . PHE A 1 114 ? 13.684 2.119 -20.849 1.00 96.88 114 PHE A O 1
ATOM 911 N N . ASN A 1 115 ? 13.720 3.686 -19.232 1.00 94.50 115 ASN A N 1
ATOM 912 C CA . ASN A 1 115 ? 13.959 4.837 -20.100 1.00 94.50 115 ASN A CA 1
ATOM 913 C C . ASN A 1 115 ? 12.846 4.986 -21.164 1.00 94.50 115 ASN A C 1
ATOM 915 O O . ASN A 1 115 ? 11.741 5.452 -20.875 1.00 94.50 115 ASN A O 1
ATOM 919 N N . LEU A 1 116 ? 13.125 4.594 -22.409 1.00 94.94 116 LEU A N 1
ATOM 920 C CA . LEU A 1 116 ? 12.193 4.695 -23.540 1.00 94.94 116 LEU A CA 1
ATOM 921 C C . LEU A 1 116 ? 11.572 3.348 -23.941 1.00 94.94 116 LEU A C 1
ATOM 923 O O . LEU A 1 116 ? 10.668 3.323 -24.772 1.00 94.94 116 LEU A O 1
ATOM 927 N N . GLN A 1 117 ? 12.034 2.233 -23.373 1.00 96.31 117 GLN A N 1
ATOM 928 C CA . GLN A 1 117 ? 11.614 0.894 -23.778 1.00 96.31 117 GLN A CA 1
ATOM 929 C C . GLN A 1 117 ? 10.504 0.367 -22.869 1.00 96.31 117 GLN A C 1
ATOM 931 O O . GLN A 1 117 ? 10.700 0.276 -21.661 1.00 96.31 117 GLN A O 1
ATOM 936 N N . TYR A 1 118 ? 9.372 -0.046 -23.444 1.00 97.81 118 TYR A N 1
ATOM 937 C CA . TYR A 1 118 ? 8.347 -0.781 -22.698 1.00 97.81 118 TYR A CA 1
ATOM 938 C C . TYR A 1 118 ? 8.874 -2.120 -22.206 1.00 97.81 118 TYR A C 1
ATOM 940 O O . TYR A 1 118 ? 9.493 -2.873 -22.964 1.00 97.81 118 TYR A O 1
ATOM 948 N N . HIS A 1 119 ? 8.585 -2.416 -20.944 1.00 97.75 119 HIS A N 1
ATOM 949 C CA . HIS A 1 119 ? 8.894 -3.704 -20.351 1.00 97.75 119 HIS A CA 1
ATOM 950 C C . HIS A 1 119 ? 7.654 -4.598 -20.312 1.00 97.75 119 HIS A C 1
ATOM 952 O O . HIS A 1 119 ? 6.550 -4.138 -20.008 1.00 97.75 119 HIS A O 1
ATOM 958 N N . PHE A 1 120 ? 7.844 -5.879 -20.615 1.00 98.06 120 PHE A N 1
ATOM 959 C CA . PHE A 1 120 ? 6.776 -6.867 -20.754 1.00 98.06 120 PHE A CA 1
ATOM 960 C C . PHE A 1 120 ? 7.022 -8.090 -19.860 1.00 98.06 120 PHE A C 1
ATOM 962 O O . PHE A 1 120 ? 8.145 -8.320 -19.424 1.00 98.06 120 PHE A O 1
ATOM 969 N N . GLY A 1 121 ? 5.980 -8.901 -19.652 1.00 98.06 121 GLY A N 1
ATOM 970 C CA . GLY A 1 121 ? 6.025 -10.114 -18.830 1.00 98.06 121 GLY A CA 1
ATOM 971 C C . GLY A 1 121 ? 5.665 -9.831 -17.375 1.00 98.06 121 GLY A C 1
ATOM 972 O O . GLY A 1 121 ? 6.520 -9.890 -16.499 1.00 98.06 121 GLY A O 1
ATOM 973 N N . TRP A 1 122 ? 4.396 -9.507 -17.133 1.00 98.62 122 TRP A N 1
ATOM 974 C CA . TRP A 1 122 ? 3.906 -9.055 -15.835 1.00 98.62 122 TRP A CA 1
ATOM 975 C C . TRP A 1 122 ? 3.035 -10.100 -15.148 1.00 98.62 122 TRP A C 1
ATOM 977 O O . TRP A 1 122 ? 2.071 -10.605 -15.734 1.00 98.62 122 TRP A O 1
ATOM 987 N N . ASP A 1 123 ? 3.328 -10.319 -13.870 1.00 98.69 123 ASP A N 1
ATOM 988 C CA . ASP A 1 123 ? 2.447 -10.975 -12.913 1.00 98.69 123 ASP A CA 1
ATOM 989 C C . ASP A 1 123 ? 1.748 -9.899 -12.085 1.00 98.69 123 ASP A C 1
ATOM 991 O O . ASP A 1 123 ? 2.400 -9.050 -11.476 1.00 98.69 123 ASP A O 1
ATOM 995 N N . MET A 1 124 ? 0.420 -9.917 -12.045 1.00 98.69 124 MET A N 1
ATOM 996 C CA . MET A 1 124 ? -0.367 -8.958 -11.271 1.00 98.69 124 MET A CA 1
ATOM 997 C C . MET A 1 124 ? -1.118 -9.693 -10.174 1.00 98.69 124 MET A C 1
ATOM 999 O O . MET A 1 124 ? -1.880 -10.610 -10.469 1.00 98.69 124 MET A O 1
ATOM 1003 N N . TYR A 1 125 ? -0.922 -9.288 -8.924 1.00 98.50 125 TYR A N 1
ATOM 1004 C CA . TYR A 1 125 ? -1.576 -9.881 -7.760 1.00 98.50 125 TYR A CA 1
ATOM 1005 C C . TYR A 1 125 ? -2.606 -8.893 -7.210 1.00 98.50 125 TYR A C 1
ATOM 1007 O O . TYR A 1 125 ? -2.219 -7.902 -6.574 1.00 98.50 125 TYR A O 1
ATOM 1015 N N . PRO A 1 126 ? -3.906 -9.120 -7.465 1.00 98.25 126 PRO A N 1
ATOM 1016 C CA . PRO A 1 126 ? -4.958 -8.334 -6.850 1.00 98.25 126 PRO A CA 1
ATOM 1017 C C . PRO A 1 126 ? -4.953 -8.472 -5.330 1.00 98.25 126 PRO A C 1
ATOM 1019 O O . PRO A 1 126 ? -4.967 -9.578 -4.804 1.00 98.25 126 PRO A O 1
ATOM 1022 N N . MET A 1 127 ? -4.977 -7.352 -4.615 1.00 97.69 127 MET A N 1
ATOM 1023 C CA . MET A 1 127 ? -5.081 -7.306 -3.154 1.00 97.69 127 MET A CA 1
ATOM 1024 C C . MET A 1 127 ? -6.222 -6.364 -2.737 1.00 97.69 127 MET A C 1
ATOM 1026 O O . MET A 1 127 ? -5.975 -5.232 -2.308 1.00 97.69 127 MET A O 1
ATOM 1030 N N . PRO A 1 128 ? -7.487 -6.796 -2.892 1.00 96.56 128 PRO A N 1
ATOM 1031 C CA . PRO A 1 128 ? -8.654 -6.052 -2.409 1.00 96.56 128 PRO A CA 1
ATOM 1032 C C . PRO A 1 128 ? -8.693 -5.874 -0.881 1.00 96.56 128 PRO A C 1
ATOM 1034 O O . PRO A 1 128 ? -9.225 -4.866 -0.415 1.00 96.56 128 PRO A O 1
ATOM 1037 N N . LEU A 1 129 ? -8.052 -6.779 -0.126 1.00 95.94 129 LEU A N 1
ATOM 1038 C CA . LEU A 1 129 ? -7.963 -6.781 1.347 1.00 95.94 129 LEU A CA 1
ATOM 1039 C C . LEU A 1 129 ? -9.317 -6.942 2.063 1.00 95.94 129 LEU A C 1
ATOM 1041 O O . LEU A 1 129 ? -9.504 -6.456 3.177 1.00 95.94 129 LEU A O 1
ATOM 1045 N N . ASP A 1 130 ? -10.260 -7.599 1.405 1.00 92.75 130 ASP A N 1
ATOM 1046 C CA . ASP A 1 130 ? -11.563 -8.032 1.912 1.00 92.75 130 ASP A CA 1
ATOM 1047 C C . ASP A 1 130 ? -11.488 -9.374 2.658 1.00 92.75 130 ASP A C 1
ATOM 1049 O O . ASP A 1 130 ? -12.192 -9.551 3.650 1.00 92.75 130 ASP A O 1
ATOM 1053 N N . ASP A 1 131 ? -10.602 -10.281 2.243 1.00 94.00 131 ASP A N 1
ATOM 1054 C CA . ASP A 1 131 ? -10.252 -11.495 2.987 1.00 94.00 131 ASP A CA 1
ATOM 1055 C C . ASP A 1 131 ? -8.730 -11.627 3.111 1.00 94.00 131 ASP A C 1
ATOM 1057 O O . ASP A 1 131 ? -8.010 -11.701 2.117 1.00 94.00 131 ASP A O 1
ATOM 1061 N N . ILE A 1 132 ? -8.243 -11.646 4.353 1.00 96.44 132 ILE A N 1
ATOM 1062 C CA . ILE A 1 132 ? -6.824 -11.814 4.689 1.00 96.44 132 ILE A CA 1
ATOM 1063 C C . ILE A 1 132 ? -6.558 -13.067 5.534 1.00 96.44 132 ILE A C 1
ATOM 1065 O O . ILE A 1 132 ? -5.486 -13.213 6.117 1.00 96.44 132 ILE A O 1
ATOM 1069 N N . SER A 1 133 ? -7.524 -13.982 5.612 1.00 95.38 133 SER A N 1
ATOM 1070 C CA . SER A 1 133 ? -7.447 -15.183 6.453 1.00 95.38 133 SER A CA 1
ATOM 1071 C C . SER A 1 133 ? -6.328 -16.149 6.052 1.00 95.38 133 SER A C 1
ATOM 1073 O O . SER A 1 133 ? -5.845 -16.907 6.891 1.00 95.38 133 SER A O 1
ATOM 1075 N N . ALA A 1 134 ? -5.885 -16.096 4.793 1.00 95.75 134 ALA A N 1
ATOM 1076 C CA . ALA A 1 134 ? -4.780 -16.899 4.274 1.00 95.75 134 ALA A CA 1
ATOM 1077 C C . ALA A 1 134 ? -3.389 -16.402 4.711 1.00 95.75 134 ALA A C 1
ATOM 1079 O O . ALA A 1 134 ? -2.393 -17.058 4.409 1.00 95.75 134 ALA A O 1
ATOM 1080 N N . LEU A 1 135 ? -3.291 -15.242 5.371 1.00 96.75 135 LEU A N 1
ATOM 1081 C CA . LEU A 1 135 ? -2.004 -14.694 5.785 1.00 96.75 135 LEU A CA 1
ATOM 1082 C C . LEU A 1 135 ? -1.390 -15.483 6.938 1.00 96.75 135 LEU A C 1
ATOM 1084 O O . LEU A 1 135 ? -2.006 -15.716 7.979 1.00 96.75 135 LEU A O 1
ATOM 1088 N N . GLU A 1 136 ? -0.112 -15.800 6.774 1.00 95.12 136 GLU A N 1
ATOM 1089 C CA . GLU A 1 136 ? 0.725 -16.348 7.829 1.00 95.12 136 GLU A CA 1
ATOM 1090 C C . GLU A 1 136 ? 1.570 -15.240 8.462 1.00 95.12 136 GLU A C 1
ATOM 1092 O O . GLU A 1 136 ? 2.087 -14.349 7.784 1.00 95.12 136 GLU A O 1
ATOM 1097 N N . TYR A 1 137 ? 1.725 -15.304 9.784 1.00 94.38 137 TYR A N 1
ATOM 1098 C CA . TYR A 1 137 ? 2.456 -14.307 10.558 1.00 94.38 137 TYR A CA 1
ATOM 1099 C C . TYR A 1 137 ? 3.601 -14.972 11.310 1.00 94.38 137 TYR A C 1
ATOM 1101 O O . TYR A 1 137 ? 3.424 -16.029 11.917 1.00 94.38 137 TYR A O 1
ATOM 1109 N N . LYS A 1 138 ? 4.750 -14.301 11.324 1.00 91.88 138 LYS A N 1
ATOM 1110 C CA . LYS A 1 138 ? 5.919 -14.653 12.131 1.00 91.88 138 LYS A CA 1
ATOM 1111 C C . LYS A 1 138 ? 6.207 -13.542 13.132 1.00 91.88 138 LYS A C 1
ATOM 1113 O O . LYS A 1 138 ? 5.908 -12.379 12.869 1.00 91.88 138 LYS A O 1
ATOM 1118 N N . GLU A 1 139 ? 6.778 -13.909 14.271 1.00 89.56 139 GLU A N 1
ATOM 1119 C CA . GLU A 1 139 ? 7.273 -12.926 15.229 1.00 89.56 139 GLU A CA 1
ATOM 1120 C C . GLU A 1 139 ? 8.564 -12.303 14.700 1.00 89.56 139 GLU A C 1
ATOM 1122 O O . GLU A 1 139 ? 9.528 -13.006 14.397 1.00 89.56 139 GLU A O 1
ATOM 1127 N N . GLU A 1 140 ? 8.577 -10.978 14.596 1.00 83.31 140 GLU A N 1
ATOM 1128 C CA . GLU A 1 140 ? 9.760 -10.196 14.256 1.00 83.31 140 GLU A CA 1
ATOM 1129 C C . GLU A 1 140 ? 9.846 -8.971 15.165 1.00 83.31 140 GLU A C 1
ATOM 1131 O O . GLU A 1 140 ? 8.836 -8.417 15.607 1.00 83.31 140 GLU A O 1
ATOM 1136 N N . THR A 1 141 ? 11.075 -8.557 15.462 1.00 76.88 141 THR A N 1
ATOM 1137 C CA . THR A 1 141 ? 11.369 -7.370 16.263 1.00 76.88 141 THR A CA 1
ATOM 1138 C C . THR A 1 141 ? 12.065 -6.323 15.402 1.00 76.88 141 THR A C 1
ATOM 1140 O O . THR A 1 141 ? 12.840 -6.651 14.505 1.00 76.88 141 THR A O 1
ATOM 1143 N N . GLY A 1 142 ? 11.801 -5.049 15.694 1.00 74.31 142 GLY A N 1
ATOM 1144 C CA . GLY A 1 142 ? 12.418 -3.919 15.003 1.00 74.31 142 GLY A CA 1
ATOM 1145 C C . GLY A 1 142 ? 11.468 -3.168 14.072 1.00 74.31 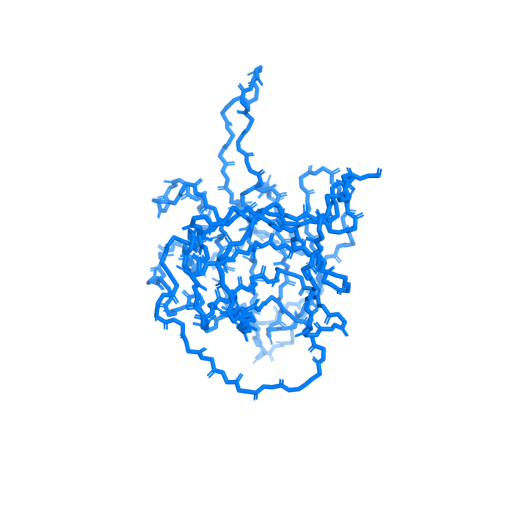142 GLY A C 1
ATOM 1146 O O . GLY A 1 142 ? 10.247 -3.278 14.172 1.00 74.31 142 GLY A O 1
ATOM 1147 N N . GLU A 1 143 ? 12.070 -2.347 13.216 1.00 77.38 143 GLU A N 1
ATOM 1148 C CA . GLU A 1 143 ? 11.390 -1.453 12.278 1.00 77.38 143 GLU A CA 1
ATOM 1149 C C . GLU A 1 143 ? 10.767 -2.212 11.104 1.00 77.38 143 GLU A C 1
ATOM 1151 O O . GLU A 1 143 ? 11.305 -3.207 10.609 1.00 77.38 143 GLU A O 1
ATOM 1156 N N . VAL A 1 144 ? 9.667 -1.671 10.588 1.00 84.38 144 VAL A N 1
ATOM 1157 C CA . VAL A 1 144 ? 9.027 -2.148 9.364 1.00 84.38 144 VAL A CA 1
ATOM 1158 C C . VAL A 1 144 ? 9.628 -1.383 8.195 1.00 84.38 144 VAL A C 1
ATOM 1160 O O . VAL A 1 144 ? 9.260 -0.242 7.944 1.00 84.38 144 VAL A O 1
ATOM 1163 N N . LYS A 1 145 ? 10.564 -2.001 7.474 1.00 85.25 145 LYS A N 1
ATOM 1164 C CA . LYS A 1 145 ? 11.299 -1.340 6.376 1.00 85.25 145 LYS A CA 1
ATOM 1165 C C . LYS A 1 145 ? 10.625 -1.432 5.007 1.00 85.25 145 LYS A C 1
ATOM 1167 O O . LYS A 1 145 ? 11.073 -0.797 4.058 1.00 85.25 145 LYS A O 1
ATOM 1172 N N . THR A 1 146 ? 9.607 -2.277 4.880 1.00 86.88 146 THR A N 1
ATOM 1173 C CA . THR A 1 146 ? 8.896 -2.519 3.619 1.00 86.88 146 THR A CA 1
ATOM 1174 C C . THR A 1 146 ? 7.416 -2.733 3.890 1.00 86.88 146 THR A C 1
ATOM 1176 O O . THR A 1 146 ? 7.035 -3.068 5.017 1.00 86.88 146 THR A O 1
ATOM 1179 N N . ALA A 1 147 ? 6.600 -2.646 2.838 1.00 92.75 147 ALA A N 1
ATOM 1180 C CA . ALA A 1 147 ? 5.175 -2.917 2.928 1.00 92.75 147 ALA A CA 1
ATOM 1181 C C . ALA A 1 147 ? 4.894 -4.258 3.636 1.00 92.75 147 ALA A C 1
ATOM 1183 O O . ALA A 1 147 ? 5.402 -5.316 3.235 1.00 92.75 147 ALA A O 1
ATOM 1184 N N . SER A 1 148 ? 4.075 -4.240 4.687 1.00 94.00 148 SER A N 1
ATOM 1185 C CA . SER A 1 148 ? 3.902 -5.376 5.599 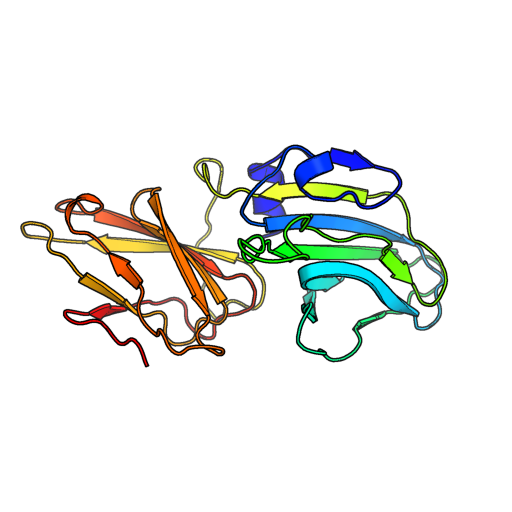1.00 94.00 148 SER A CA 1
ATOM 1186 C C . SER A 1 148 ? 2.521 -5.415 6.244 1.00 94.00 148 SER A C 1
ATOM 1188 O O . SER A 1 148 ? 1.910 -4.385 6.511 1.00 94.00 148 SER A O 1
ATOM 1190 N N . PHE A 1 149 ? 2.052 -6.631 6.530 1.00 96.19 149 PHE A N 1
ATOM 1191 C CA . PHE A 1 149 ? 0.900 -6.862 7.397 1.00 96.19 149 PHE A CA 1
ATOM 1192 C C . PHE A 1 149 ? 1.404 -7.107 8.817 1.00 96.19 149 PHE A C 1
ATOM 1194 O O . PHE A 1 149 ? 2.115 -8.080 9.063 1.00 96.19 149 PHE A O 1
ATOM 1201 N N . LEU A 1 150 ? 1.034 -6.233 9.744 1.00 95.81 150 LEU A N 1
ATOM 1202 C CA . LEU A 1 150 ? 1.360 -6.340 11.161 1.00 95.81 150 LEU A CA 1
ATOM 1203 C C . LEU A 1 150 ? 0.119 -6.763 11.926 1.00 95.81 150 LEU A C 1
ATOM 1205 O O . LEU A 1 150 ? -0.931 -6.145 11.777 1.00 95.81 150 LEU A O 1
ATOM 1209 N N . ARG A 1 151 ? 0.241 -7.803 12.752 1.00 96.69 151 ARG A N 1
ATOM 1210 C CA . ARG A 1 151 ? -0.850 -8.290 13.595 1.00 96.69 151 ARG A CA 1
ATOM 1211 C C . ARG A 1 151 ? -0.546 -8.025 15.060 1.00 96.69 151 ARG A C 1
ATOM 1213 O O . ARG A 1 151 ? 0.487 -8.448 15.570 1.00 96.69 151 ARG A O 1
ATOM 1220 N N . GLY A 1 152 ? -1.487 -7.376 15.727 1.00 96.25 152 GLY A N 1
ATOM 1221 C CA . GLY A 1 152 ? -1.498 -7.157 17.164 1.00 96.25 152 GLY A CA 1
ATOM 1222 C C . GLY A 1 152 ? -2.852 -7.518 17.760 1.00 96.25 152 GLY A C 1
ATOM 1223 O O . GLY A 1 152 ? -3.784 -7.904 17.051 1.00 96.25 152 GLY A O 1
ATOM 1224 N N . TYR A 1 153 ? -2.954 -7.389 19.079 1.00 97.38 153 TYR A N 1
ATOM 1225 C CA . TYR A 1 153 ? -4.187 -7.679 19.796 1.00 97.38 153 TYR A CA 1
ATOM 1226 C C . TYR A 1 153 ? -4.521 -6.583 20.804 1.00 97.38 153 TYR A C 1
ATOM 1228 O O . TYR A 1 153 ? -3.628 -6.034 21.447 1.00 97.38 153 TYR A O 1
ATOM 1236 N N . LEU A 1 154 ? -5.815 -6.296 20.928 1.00 98.00 154 LEU A N 1
ATOM 1237 C CA . LEU A 1 154 ? -6.394 -5.438 21.956 1.00 98.00 154 LEU A CA 1
ATOM 1238 C C . LEU A 1 154 ? -7.270 -6.299 22.872 1.00 98.00 154 LEU A C 1
ATOM 1240 O O . LEU A 1 154 ? -8.296 -6.825 22.435 1.00 98.00 154 LEU A O 1
ATOM 1244 N N . ASP A 1 155 ? -6.874 -6.433 24.133 1.00 98.25 155 ASP A N 1
ATOM 1245 C CA . ASP A 1 155 ? -7.659 -7.128 25.154 1.00 98.25 155 ASP A CA 1
ATOM 1246 C C . ASP A 1 155 ? -8.575 -6.136 25.893 1.00 98.25 155 ASP A C 1
ATOM 1248 O O . ASP A 1 155 ? -8.119 -5.109 26.396 1.00 98.25 155 ASP A O 1
ATOM 1252 N N . ILE A 1 156 ? -9.880 -6.430 25.931 1.00 98.12 156 ILE A N 1
ATOM 1253 C CA . ILE A 1 156 ? -10.914 -5.595 26.565 1.00 98.12 156 ILE A CA 1
ATOM 1254 C C . ILE A 1 156 ? -11.585 -6.382 27.698 1.00 98.12 156 ILE A C 1
ATOM 1256 O O . ILE A 1 156 ? -12.315 -7.337 27.442 1.00 98.12 156 ILE A O 1
ATOM 1260 N N . ASP A 1 157 ? -11.400 -5.967 28.951 1.00 96.81 157 ASP A N 1
ATOM 1261 C CA . ASP A 1 157 ? -11.982 -6.667 30.113 1.00 96.81 157 ASP A CA 1
ATOM 1262 C C . ASP A 1 157 ? -13.498 -6.436 30.277 1.00 96.81 157 ASP A C 1
ATOM 1264 O O . ASP A 1 157 ? -14.234 -7.297 30.778 1.00 96.81 157 ASP A O 1
ATOM 1268 N N . GLY A 1 158 ? -13.966 -5.250 29.883 1.00 95.75 158 GLY A N 1
ATOM 1269 C CA . GLY A 1 158 ? -15.337 -4.778 30.071 1.00 95.75 158 GLY A CA 1
ATOM 1270 C C . GLY A 1 158 ? -16.227 -4.908 28.836 1.00 95.75 158 GLY A C 1
ATOM 1271 O O . GLY A 1 158 ? -15.950 -5.674 27.913 1.00 95.75 158 GLY A O 1
ATOM 1272 N N . GLU A 1 159 ? -17.314 -4.138 28.840 1.00 97.38 159 GLU A N 1
ATOM 1273 C CA . GLU A 1 159 ? -18.117 -3.912 27.639 1.00 97.38 159 GLU A CA 1
ATOM 1274 C C . GLU A 1 159 ? -17.320 -3.054 26.643 1.00 97.38 159 GLU A C 1
ATOM 1276 O O . GLU A 1 159 ? -16.728 -2.051 27.058 1.00 97.38 159 GLU A O 1
ATOM 1281 N N . PRO A 1 160 ? -17.271 -3.423 25.351 1.00 97.81 160 PRO A N 1
ATOM 1282 C CA . PRO A 1 160 ? -16.617 -2.604 24.344 1.00 97.81 160 PRO A CA 1
ATOM 1283 C C . PRO A 1 160 ? -17.266 -1.227 24.213 1.00 97.81 160 PRO A C 1
ATOM 1285 O O . PRO A 1 160 ? -18.490 -1.094 24.210 1.00 97.81 160 PRO A O 1
ATOM 1288 N N . CYS A 1 161 ? -16.426 -0.214 24.037 1.00 98.12 161 CYS A N 1
ATOM 1289 C CA . CYS A 1 161 ? -16.832 1.162 23.794 1.00 98.12 161 CYS A CA 1
ATOM 1290 C C . CYS A 1 161 ? -16.224 1.659 22.486 1.00 98.12 161 CYS A C 1
ATOM 1292 O O . CYS A 1 161 ? -15.230 1.121 21.997 1.00 98.12 161 CYS A O 1
ATOM 1294 N N . ASP A 1 162 ? -16.816 2.723 21.956 1.00 98.69 162 ASP A N 1
ATOM 1295 C CA . ASP A 1 162 ? -16.244 3.480 20.854 1.00 98.69 162 ASP A CA 1
ATOM 1296 C C . ASP A 1 162 ? -14.854 3.999 21.236 1.00 98.69 162 ASP A C 1
ATOM 1298 O O . ASP A 1 162 ? -14.626 4.442 22.365 1.00 98.69 162 ASP A O 1
ATOM 1302 N N . THR A 1 163 ? -13.917 3.948 20.293 1.00 98.69 163 THR A N 1
ATOM 1303 C CA . THR A 1 163 ? -12.537 4.394 20.511 1.00 98.69 163 THR A CA 1
ATOM 1304 C C . THR A 1 163 ? -11.907 4.892 19.209 1.00 98.69 163 THR A C 1
ATOM 1306 O O . THR A 1 163 ? -12.512 4.832 18.136 1.00 98.69 163 THR A O 1
ATOM 1309 N N . PHE A 1 164 ? -10.693 5.429 19.299 1.00 98.75 164 PHE A N 1
ATOM 1310 C CA . PHE A 1 164 ? -9.972 6.029 18.187 1.00 98.75 164 PHE A CA 1
ATOM 1311 C C . PHE A 1 164 ? -8.551 5.483 18.126 1.00 98.75 164 PHE A C 1
ATOM 1313 O O . PHE A 1 164 ? -7.761 5.662 19.049 1.00 98.75 164 PHE A O 1
ATOM 1320 N N . LEU A 1 165 ? -8.220 4.818 17.028 1.00 98.50 165 LEU A N 1
ATOM 1321 C CA . LEU A 1 165 ? -6.912 4.234 16.801 1.00 98.50 165 LEU A CA 1
ATOM 1322 C C . LEU A 1 165 ? -5.919 5.291 16.307 1.00 98.50 165 LEU A C 1
ATOM 1324 O O . LEU A 1 165 ? -6.157 5.940 15.290 1.00 98.50 165 LEU A O 1
ATOM 1328 N N . ARG A 1 166 ? -4.781 5.406 16.987 1.00 97.94 166 ARG A N 1
ATOM 1329 C CA . ARG A 1 166 ? -3.636 6.256 16.655 1.00 97.94 166 ARG A CA 1
ATOM 1330 C C . ARG A 1 166 ? -2.438 5.392 16.262 1.00 97.94 166 ARG A C 1
ATOM 1332 O O . ARG A 1 166 ? -2.075 4.467 16.989 1.00 97.94 166 ARG A O 1
ATOM 1339 N N . LEU A 1 167 ? -1.814 5.718 15.131 1.00 96.69 167 LEU A N 1
ATOM 1340 C CA . LEU A 1 167 ? -0.712 4.949 14.544 1.00 96.69 167 LEU A CA 1
ATOM 1341 C C . LEU A 1 167 ? 0.586 5.770 14.474 1.00 96.69 167 LEU A C 1
ATOM 1343 O O . LEU A 1 167 ? 1.155 5.933 13.401 1.00 96.69 167 LEU A O 1
ATOM 1347 N N . ASP A 1 168 ? 1.051 6.336 15.589 1.00 94.12 168 ASP A N 1
ATOM 1348 C CA . ASP A 1 168 ? 2.285 7.139 15.579 1.00 94.12 168 ASP A CA 1
ATOM 1349 C C . ASP A 1 168 ? 3.497 6.318 15.092 1.00 94.12 168 ASP A C 1
ATOM 1351 O O . ASP A 1 168 ? 3.740 5.206 15.563 1.00 94.12 168 ASP A O 1
ATOM 1355 N N . GLY A 1 169 ? 4.289 6.894 14.186 1.00 93.06 169 GLY A N 1
ATOM 1356 C CA . GLY A 1 169 ? 5.474 6.257 13.595 1.00 93.06 169 GLY A CA 1
ATOM 1357 C C . GLY A 1 169 ? 5.191 5.355 12.391 1.00 93.06 169 GLY A C 1
ATOM 1358 O O . GLY A 1 169 ? 6.126 5.034 11.668 1.00 93.06 169 GLY A O 1
ATOM 1359 N N . PHE A 1 170 ? 3.927 5.005 12.134 1.00 95.12 170 PHE A N 1
ATOM 1360 C CA . PHE A 1 170 ? 3.504 4.424 10.858 1.00 95.12 170 PHE A CA 1
ATOM 1361 C C . PHE A 1 170 ? 3.402 5.523 9.793 1.00 95.12 170 PHE A C 1
ATOM 1363 O O . PHE A 1 170 ? 3.224 6.702 10.118 1.00 95.12 170 PHE A O 1
ATOM 1370 N N . THR A 1 171 ? 3.448 5.154 8.516 1.00 94.31 171 THR A N 1
ATOM 1371 C CA . THR A 1 171 ? 3.419 6.119 7.411 1.00 94.31 171 THR A CA 1
ATOM 1372 C C . THR A 1 171 ? 2.054 6.154 6.743 1.00 94.31 171 THR A C 1
ATOM 1374 O O . THR A 1 171 ? 1.360 7.179 6.793 1.00 94.31 171 THR A O 1
ATOM 1377 N N . LYS A 1 172 ? 1.649 5.048 6.112 1.00 95.69 172 LYS A N 1
ATOM 1378 C CA . LYS A 1 172 ? 0.428 4.991 5.310 1.00 95.69 172 LYS A CA 1
ATOM 1379 C C . LYS A 1 172 ? -0.084 3.566 5.195 1.00 95.69 172 LYS A C 1
ATOM 1381 O O . LYS A 1 172 ? 0.686 2.630 5.024 1.00 95.69 172 LYS A O 1
ATOM 1386 N N . GLY A 1 173 ? -1.400 3.399 5.205 1.00 97.25 173 GLY A N 1
ATOM 1387 C CA . GLY A 1 173 ? -1.951 2.063 5.087 1.00 97.25 173 GLY A CA 1
ATOM 1388 C C . GLY A 1 173 ? -3.442 1.965 5.328 1.00 97.25 173 GLY A C 1
ATOM 1389 O O . GLY A 1 173 ? -4.171 2.958 5.252 1.00 97.25 173 GLY A O 1
ATOM 1390 N N . VAL A 1 174 ? -3.877 0.749 5.645 1.00 98.38 174 VAL A N 1
ATOM 1391 C CA . VAL A 1 174 ? -5.235 0.442 6.109 1.00 98.38 174 VAL A CA 1
ATOM 1392 C C . VAL A 1 174 ? -5.195 -0.391 7.381 1.00 98.38 174 VAL A C 1
ATOM 1394 O O . VAL A 1 174 ? -4.209 -1.075 7.656 1.00 98.38 174 VAL A O 1
ATOM 1397 N N . VAL A 1 175 ? -6.282 -0.349 8.145 1.00 98.44 175 VAL A N 1
ATOM 1398 C CA . VAL A 1 175 ? -6.425 -1.147 9.365 1.00 98.44 175 VAL A CA 1
ATOM 1399 C C . VAL A 1 175 ? -7.660 -2.027 9.277 1.00 98.44 175 VAL A C 1
ATOM 1401 O O . VAL A 1 175 ? -8.719 -1.584 8.833 1.00 98.44 175 VAL A O 1
ATOM 1404 N N . LEU A 1 176 ? -7.522 -3.268 9.732 1.00 98.44 176 LEU A N 1
ATOM 1405 C CA . LEU A 1 176 ? -8.606 -4.206 9.940 1.00 98.44 176 LEU A CA 1
ATOM 1406 C C . LEU A 1 176 ? -8.754 -4.501 11.437 1.00 98.44 176 LEU A C 1
ATOM 1408 O O . LEU A 1 176 ? -7.769 -4.774 12.124 1.00 98.44 176 LEU A O 1
ATOM 1412 N N . VAL A 1 177 ? -9.988 -4.470 11.933 1.00 98.38 177 VAL A N 1
ATOM 1413 C CA . VAL A 1 177 ? -10.357 -4.816 13.312 1.00 98.38 177 VAL A CA 1
ATOM 1414 C C . VAL A 1 177 ? -11.266 -6.032 13.258 1.00 98.38 177 VAL A C 1
ATOM 1416 O O . VAL A 1 177 ? -12.349 -5.962 12.686 1.00 98.38 177 VAL A O 1
ATOM 1419 N N . ASN A 1 178 ? -10.820 -7.162 13.811 1.00 97.56 178 ASN A N 1
ATOM 1420 C CA . ASN A 1 178 ? -11.522 -8.449 13.734 1.00 97.56 178 ASN A CA 1
ATOM 1421 C C . ASN A 1 178 ? -11.956 -8.808 12.292 1.00 97.56 178 ASN A C 1
ATOM 1423 O O . ASN A 1 178 ? -13.068 -9.284 12.072 1.00 97.56 178 ASN A O 1
ATOM 1427 N N . GLY A 1 179 ? -11.095 -8.529 11.307 1.00 96.06 179 GLY A N 1
ATOM 1428 C CA . GLY A 1 179 ? -11.365 -8.745 9.880 1.00 96.06 179 GLY A CA 1
ATOM 1429 C C . GLY A 1 179 ? -12.141 -7.625 9.172 1.00 96.06 179 GLY A C 1
ATOM 1430 O O . GLY A 1 179 ? -12.230 -7.637 7.949 1.00 96.06 179 GLY A O 1
ATOM 1431 N N . PHE A 1 180 ? -12.658 -6.619 9.885 1.00 96.31 180 PHE A N 1
ATOM 1432 C CA . PHE A 1 180 ? -13.355 -5.483 9.273 1.00 96.31 180 PHE A CA 1
ATOM 1433 C C . PHE A 1 180 ? -12.386 -4.355 8.931 1.00 96.31 180 PHE A C 1
ATOM 1435 O O . PHE A 1 180 ? -11.769 -3.784 9.826 1.00 96.31 180 PHE A O 1
ATOM 1442 N N . ASN A 1 181 ? -12.281 -3.988 7.653 1.00 96.94 181 ASN A N 1
ATOM 1443 C CA . ASN A 1 181 ? -11.482 -2.840 7.222 1.00 96.94 181 ASN A CA 1
ATOM 1444 C C . ASN A 1 181 ? -12.127 -1.518 7.680 1.00 96.94 181 ASN A C 1
ATOM 1446 O O . ASN A 1 181 ? -13.183 -1.130 7.180 1.00 96.94 181 ASN A O 1
ATOM 1450 N N . ILE A 1 182 ? -11.479 -0.826 8.620 1.00 97.00 182 ILE A N 1
ATOM 1451 C CA . ILE A 1 182 ? -11.959 0.435 9.211 1.00 97.00 182 ILE A CA 1
ATOM 1452 C C . ILE A 1 182 ? -11.484 1.679 8.447 1.00 97.00 182 ILE A C 1
ATOM 1454 O O . ILE A 1 182 ? -11.818 2.804 8.816 1.00 97.00 182 ILE A O 1
ATOM 1458 N N . GLY A 1 183 ? -10.722 1.496 7.367 1.00 96.75 183 GLY A N 1
ATOM 1459 C CA . GLY A 1 183 ? -10.305 2.565 6.470 1.00 96.75 183 GLY A CA 1
ATOM 1460 C C . GLY A 1 183 ? -8.802 2.823 6.456 1.00 96.75 183 GLY A C 1
ATOM 1461 O O . GLY A 1 183 ? -7.988 2.002 6.879 1.00 96.75 183 GLY A O 1
ATOM 1462 N N . ARG A 1 184 ? -8.444 3.977 5.886 1.00 98.12 184 ARG A N 1
ATOM 1463 C CA . ARG A 1 184 ? -7.070 4.358 5.538 1.00 98.12 184 ARG A CA 1
ATOM 1464 C C . ARG A 1 184 ? -6.504 5.350 6.541 1.00 98.12 184 ARG A C 1
ATOM 1466 O O . ARG A 1 184 ? -7.199 6.298 6.886 1.00 98.12 184 ARG A O 1
ATOM 1473 N N . TYR A 1 185 ? -5.228 5.221 6.882 1.00 97.81 185 TYR A N 1
ATOM 1474 C CA . TYR A 1 185 ? -4.460 6.284 7.537 1.00 97.81 185 TYR A CA 1
ATOM 1475 C C . TYR A 1 185 ? -3.352 6.788 6.604 1.00 97.81 185 TYR A C 1
ATOM 1477 O O . TYR A 1 185 ? -2.851 6.047 5.753 1.00 97.81 185 TYR A O 1
ATOM 1485 N N . PHE A 1 186 ? -2.977 8.060 6.749 1.00 96.00 186 PHE A N 1
ATOM 1486 C CA . PHE A 1 186 ? -1.834 8.643 6.046 1.00 96.00 186 PHE A CA 1
ATOM 1487 C C . PHE A 1 186 ? -1.221 9.766 6.891 1.00 96.00 186 PHE A C 1
ATOM 1489 O O . PHE A 1 186 ? -1.559 10.941 6.743 1.00 96.00 186 PHE A O 1
ATOM 1496 N N . ASN A 1 187 ? -0.331 9.392 7.809 1.00 94.56 187 ASN A N 1
ATOM 1497 C CA . ASN A 1 187 ? 0.129 10.273 8.884 1.00 94.56 187 ASN A CA 1
ATOM 1498 C C . ASN A 1 187 ? 0.924 11.479 8.378 1.00 94.56 187 ASN A C 1
ATOM 1500 O O . ASN A 1 187 ? 0.799 12.572 8.923 1.00 94.56 187 ASN A O 1
ATOM 1504 N N . THR A 1 188 ? 1.711 11.302 7.316 1.00 91.38 188 THR A N 1
ATOM 1505 C CA . THR A 1 188 ? 2.505 12.389 6.723 1.00 91.38 188 THR A CA 1
ATOM 1506 C C . THR A 1 188 ? 1.665 13.363 5.896 1.00 91.38 188 THR A C 1
ATOM 1508 O O . THR A 1 188 ? 2.128 14.463 5.603 1.00 91.38 188 THR A O 1
ATOM 1511 N N . ALA A 1 189 ? 0.438 12.985 5.517 1.00 92.38 189 ALA A N 1
ATOM 1512 C CA . ALA A 1 189 ? -0.470 13.834 4.751 1.00 92.38 189 ALA A CA 1
ATOM 1513 C C . ALA A 1 189 ? -1.508 14.553 5.631 1.00 92.38 189 ALA A C 1
ATOM 1515 O O . ALA A 1 189 ? -1.817 15.712 5.358 1.00 92.38 189 ALA A O 1
ATOM 1516 N N . GLY A 1 190 ? -2.037 13.893 6.669 1.00 92.50 190 GLY A N 1
ATOM 1517 C CA . GLY A 1 190 ? -3.090 14.448 7.526 1.00 92.50 190 GLY A CA 1
ATOM 1518 C C . GLY A 1 190 ? -4.368 14.852 6.754 1.00 92.50 190 GLY A C 1
ATOM 1519 O O . GLY A 1 190 ? -4.599 14.369 5.643 1.00 92.50 190 GLY A O 1
ATOM 1520 N N . PRO A 1 191 ? -5.233 15.719 7.324 1.00 96.38 191 PRO A N 1
ATOM 1521 C CA . PRO A 1 191 ? -5.157 16.253 8.687 1.00 96.38 191 PRO A CA 1
ATOM 1522 C C . PRO A 1 191 ? -5.551 15.210 9.747 1.00 96.38 191 PRO A C 1
ATOM 1524 O O . PRO A 1 191 ? -5.064 15.267 10.870 1.00 96.38 191 PRO A O 1
ATOM 1527 N N . GLN A 1 192 ? -6.360 14.213 9.375 1.00 97.56 192 GLN A N 1
ATOM 1528 C CA . GLN A 1 192 ? -6.801 13.144 10.267 1.00 97.56 192 GLN A CA 1
ATOM 1529 C C . GLN A 1 192 ? -5.616 12.331 10.809 1.00 97.56 192 GLN A C 1
ATOM 1531 O O . GLN A 1 192 ? -4.823 11.804 10.030 1.00 97.56 192 GLN A O 1
ATOM 1536 N N . LYS A 1 193 ? -5.533 12.184 12.139 1.00 96.50 193 LYS A N 1
ATOM 1537 C CA . LYS A 1 193 ? -4.462 11.438 12.835 1.00 96.50 193 LYS A CA 1
ATOM 1538 C C . LYS A 1 193 ? -4.958 10.188 13.564 1.00 96.50 193 LYS A C 1
ATOM 1540 O O . LYS A 1 193 ? -4.163 9.438 14.124 1.00 96.50 193 LYS A O 1
ATOM 1545 N N . THR A 1 194 ? -6.274 9.970 13.583 1.00 98.25 194 THR A N 1
ATOM 1546 C CA . THR A 1 194 ? -6.904 8.823 14.247 1.00 98.25 194 THR A CA 1
ATOM 1547 C C . THR A 1 194 ? -8.008 8.203 13.400 1.00 98.25 194 THR A C 1
ATOM 1549 O O . THR A 1 194 ? -8.722 8.915 12.696 1.00 98.25 194 THR A O 1
ATOM 1552 N N . LEU A 1 195 ? -8.180 6.883 13.485 1.00 98.50 195 LEU A N 1
ATOM 1553 C CA . LEU A 1 195 ? -9.291 6.153 12.868 1.00 98.50 195 LEU A CA 1
ATOM 1554 C C . LEU A 1 195 ? -10.344 5.809 13.915 1.00 98.50 195 LEU A C 1
ATOM 1556 O O . LEU A 1 195 ? -10.016 5.264 14.963 1.00 98.50 195 LEU A O 1
ATOM 1560 N N . TYR A 1 196 ? -11.609 6.108 13.630 1.00 98.69 196 TYR A N 1
ATOM 1561 C CA . TYR A 1 196 ? -12.714 5.699 14.492 1.00 98.69 196 TYR A CA 1
ATOM 1562 C C . TYR A 1 196 ? -12.876 4.176 14.467 1.00 98.69 196 TYR A C 1
ATOM 1564 O O . TYR A 1 196 ? -12.904 3.566 13.397 1.00 98.69 196 TYR A O 1
ATOM 1572 N N . VAL A 1 197 ? -13.004 3.579 15.649 1.00 98.69 197 VAL A N 1
ATOM 1573 C CA . VAL A 1 197 ? -13.278 2.157 15.843 1.00 98.69 197 VAL A CA 1
ATOM 1574 C C . VAL A 1 197 ? -14.618 2.034 16.570 1.00 98.69 197 VAL A C 1
ATOM 1576 O O . VAL A 1 197 ? -14.687 2.302 17.774 1.00 98.69 197 VAL A O 1
ATOM 1579 N N . PRO A 1 198 ? -15.691 1.657 15.854 1.00 98.25 198 PRO A N 1
ATOM 1580 C CA . PRO A 1 198 ? -17.006 1.468 16.450 1.00 98.25 198 PRO A CA 1
ATOM 1581 C C . PRO A 1 198 ? -17.003 0.322 17.468 1.00 98.25 198 PRO A C 1
ATOM 1583 O O . PRO A 1 198 ? -16.502 -0.766 17.169 1.00 98.25 198 PRO A O 1
ATOM 1586 N N . ALA A 1 199 ? -17.658 0.507 18.617 1.00 98.19 199 ALA A N 1
ATOM 1587 C CA . ALA A 1 199 ? -17.834 -0.536 19.630 1.00 98.19 199 ALA A CA 1
ATOM 1588 C C . ALA A 1 199 ? -18.383 -1.862 19.063 1.00 98.19 199 ALA A C 1
ATOM 1590 O O . ALA A 1 199 ? -17.878 -2.910 19.458 1.00 98.19 199 ALA A O 1
ATOM 1591 N N . PRO A 1 200 ? -19.344 -1.873 18.107 1.00 97.38 200 PRO A N 1
ATOM 1592 C CA . PRO A 1 200 ? -19.859 -3.123 17.539 1.00 97.38 200 PRO A CA 1
ATOM 1593 C C . PRO A 1 200 ? -18.839 -3.952 16.744 1.00 97.38 200 PRO A C 1
ATOM 1595 O O . PRO A 1 200 ? -19.095 -5.123 16.478 1.00 97.38 200 PRO A O 1
ATOM 1598 N N . MET A 1 201 ? -17.705 -3.369 16.336 1.00 97.00 201 MET A N 1
ATOM 1599 C CA . MET A 1 201 ? -16.607 -4.108 15.694 1.00 97.00 201 MET A CA 1
ATOM 1600 C C . MET A 1 201 ? -15.669 -4.765 16.712 1.00 97.00 201 MET A C 1
ATOM 1602 O O . MET A 1 201 ? -14.811 -5.567 16.340 1.00 97.00 201 MET A O 1
ATOM 1606 N N . LEU A 1 202 ? -15.822 -4.427 17.990 1.00 98.50 202 LEU A N 1
ATOM 1607 C CA . LEU A 1 202 ? -15.045 -4.946 19.100 1.00 98.50 202 LEU A CA 1
ATOM 1608 C C . LEU A 1 202 ? -15.859 -5.975 19.892 1.00 98.50 202 LEU A C 1
ATOM 1610 O O . LEU A 1 202 ? -17.086 -6.039 19.834 1.00 98.50 202 LEU A O 1
ATOM 1614 N N . LYS A 1 203 ? -15.154 -6.790 20.668 1.00 98.31 203 LYS A N 1
ATOM 1615 C CA . LYS A 1 203 ? -15.731 -7.761 21.598 1.00 98.31 203 LYS A CA 1
ATOM 1616 C C . LYS A 1 203 ? -14.990 -7.730 22.925 1.00 98.31 203 LYS A C 1
ATOM 1618 O O . LYS A 1 203 ? -13.817 -7.364 22.983 1.00 98.31 203 LYS A O 1
ATOM 1623 N N . LYS A 1 204 ? -15.665 -8.163 23.987 1.00 98.25 204 LYS A N 1
ATOM 1624 C CA . LYS A 1 204 ? -15.006 -8.468 25.256 1.00 98.25 204 LYS A CA 1
ATOM 1625 C C . LYS A 1 204 ? -13.947 -9.560 25.045 1.00 98.25 204 LYS A C 1
ATOM 1627 O O . LYS A 1 204 ? -14.182 -10.535 24.328 1.00 98.25 204 LYS A O 1
ATOM 1632 N N . GLY A 1 205 ? -12.795 -9.403 25.684 1.00 98.19 205 GLY A N 1
ATOM 1633 C CA . GLY A 1 205 ? -11.611 -10.234 25.507 1.00 98.19 205 GLY A CA 1
ATOM 1634 C C . GLY A 1 205 ? -10.748 -9.776 24.332 1.00 98.19 205 GLY A C 1
ATOM 1635 O O . GLY A 1 205 ? -10.600 -8.582 24.079 1.00 98.19 205 GLY A O 1
ATOM 1636 N N . LYS A 1 206 ? -10.160 -10.746 23.630 1.00 98.31 206 LYS A N 1
ATOM 1637 C CA . LYS A 1 206 ? -9.106 -10.524 22.637 1.00 98.31 206 LYS A CA 1
ATOM 1638 C C . LYS A 1 206 ? -9.656 -10.102 21.275 1.00 98.31 206 LYS A C 1
ATOM 1640 O O . LYS A 1 206 ? -10.367 -10.875 20.629 1.00 98.31 206 LYS A O 1
ATOM 1645 N N . ASN A 1 207 ? -9.276 -8.917 20.810 1.00 98.62 207 ASN A N 1
ATOM 1646 C CA . ASN A 1 207 ? -9.594 -8.378 19.487 1.00 98.62 207 ASN A CA 1
ATOM 1647 C C . ASN A 1 207 ? -8.352 -8.408 18.605 1.00 98.62 207 ASN A C 1
ATOM 1649 O O . ASN A 1 207 ? -7.288 -7.974 19.037 1.00 98.62 207 ASN A O 1
ATOM 1653 N N . GLU A 1 208 ? -8.477 -8.913 17.382 1.00 98.38 208 GLU A N 1
ATOM 1654 C CA . GLU A 1 208 ? -7.379 -8.902 16.416 1.00 98.38 208 GLU A CA 1
ATOM 1655 C C . GLU A 1 208 ? -7.332 -7.558 15.695 1.00 98.38 208 GLU A C 1
ATOM 1657 O O . GLU A 1 208 ? -8.349 -7.092 15.180 1.00 98.38 208 GLU A O 1
ATOM 1662 N N . ILE A 1 209 ? -6.144 -6.958 15.638 1.00 98.44 209 ILE A N 1
ATOM 1663 C CA . ILE A 1 209 ? -5.880 -5.741 14.879 1.00 98.44 209 ILE A CA 1
ATOM 1664 C C . ILE A 1 209 ? -4.821 -6.066 13.833 1.00 98.44 209 ILE A C 1
ATOM 1666 O O . ILE A 1 209 ? -3.707 -6.461 14.182 1.00 98.44 209 ILE A O 1
ATOM 1670 N N . VAL A 1 210 ? -5.155 -5.888 12.557 1.00 98.06 210 VAL A N 1
ATOM 1671 C CA . VAL A 1 210 ? -4.201 -6.034 11.454 1.00 98.06 210 VAL A CA 1
ATOM 1672 C C . VAL A 1 210 ? -3.987 -4.682 10.794 1.00 98.06 210 VAL A C 1
ATOM 1674 O O . VAL A 1 210 ? -4.929 -4.065 10.309 1.00 98.06 210 VAL A O 1
ATOM 1677 N N . VAL A 1 211 ? -2.741 -4.226 10.748 1.00 97.94 211 VAL A N 1
ATOM 1678 C CA . VAL A 1 2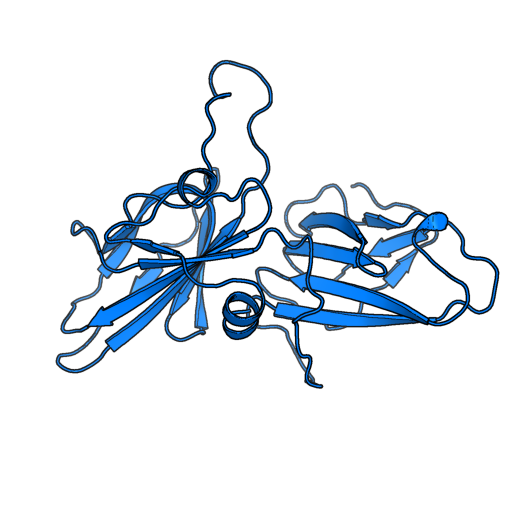11 ? -2.334 -3.020 10.026 1.00 97.94 211 VAL A CA 1
ATOM 1679 C C . VAL A 1 211 ? -1.612 -3.450 8.758 1.00 97.94 211 VAL A C 1
ATOM 1681 O O . VAL A 1 211 ? -0.595 -4.137 8.834 1.00 97.94 211 VAL A O 1
ATOM 1684 N N . PHE A 1 212 ? -2.116 -3.052 7.594 1.00 97.81 212 PHE A N 1
ATOM 1685 C CA . PHE A 1 212 ? -1.328 -3.098 6.367 1.00 97.81 212 PHE A CA 1
ATOM 1686 C C . PHE A 1 212 ? -0.615 -1.757 6.203 1.00 97.81 212 PHE A C 1
ATOM 1688 O O . PHE A 1 212 ? -1.244 -0.790 5.782 1.00 97.81 212 PHE A O 1
ATOM 1695 N N . GLU A 1 213 ? 0.671 -1.709 6.551 1.00 96.19 213 GLU A N 1
ATOM 1696 C CA . GLU A 1 213 ? 1.560 -0.566 6.307 1.00 96.19 213 GLU A CA 1
ATOM 1697 C C . GLU A 1 213 ? 2.130 -0.701 4.893 1.00 96.19 213 GLU A C 1
ATOM 1699 O O . GLU A 1 213 ? 2.779 -1.701 4.586 1.00 96.19 213 GLU A O 1
ATOM 1704 N N . SER A 1 214 ? 1.855 0.266 4.015 1.00 94.69 214 SER A N 1
ATOM 1705 C CA . SER A 1 214 ? 2.257 0.220 2.603 1.00 94.69 214 SER A CA 1
ATOM 1706 C C . SER A 1 214 ? 3.653 0.777 2.338 1.00 94.69 214 SER A C 1
ATOM 1708 O O . SER A 1 214 ? 4.197 0.542 1.259 1.00 94.69 214 SER A O 1
ATOM 1710 N N . ASP A 1 215 ? 4.221 1.513 3.290 1.00 91.69 215 ASP A N 1
ATOM 1711 C CA . ASP A 1 215 ? 5.534 2.132 3.185 1.00 91.69 215 ASP A CA 1
ATOM 1712 C C . ASP A 1 215 ? 6.468 1.560 4.261 1.00 91.69 215 ASP A C 1
ATOM 1714 O O . ASP A 1 215 ? 7.045 0.486 4.073 1.00 91.69 215 ASP A O 1
ATOM 1718 N N . HIS A 1 216 ? 6.610 2.268 5.380 1.00 90.00 216 HIS A N 1
ATOM 1719 C CA . HIS A 1 216 ? 7.486 1.913 6.491 1.00 90.00 216 HIS A CA 1
ATOM 1720 C C . HIS A 1 216 ? 6.893 2.373 7.824 1.00 90.00 216 HIS A C 1
ATOM 1722 O O . HIS A 1 216 ? 6.034 3.259 7.872 1.00 90.00 216 HIS A O 1
ATOM 1728 N N . SER A 1 217 ? 7.378 1.776 8.908 1.00 91.38 217 SER A N 1
ATOM 1729 C CA . SER A 1 217 ? 7.057 2.194 10.268 1.00 91.38 217 SER A CA 1
ATOM 1730 C C . SER A 1 217 ? 8.278 2.095 11.174 1.00 91.38 217 SER A C 1
ATOM 1732 O O . SER A 1 217 ? 8.936 1.052 11.235 1.00 91.38 217 SER A O 1
ATOM 1734 N N . ASP A 1 218 ? 8.514 3.150 11.948 1.00 90.12 218 ASP A N 1
ATOM 1735 C CA . ASP A 1 218 ? 9.596 3.221 12.941 1.00 90.12 218 ASP A CA 1
ATOM 1736 C C . ASP A 1 218 ? 9.256 2.439 14.224 1.00 90.12 218 ASP A C 1
ATOM 1738 O O . ASP A 1 218 ? 10.055 2.339 15.159 1.00 90.12 218 ASP A O 1
ATOM 1742 N N . ARG A 1 219 ? 8.019 1.937 14.322 1.00 88.25 219 ARG A N 1
ATOM 1743 C CA . ARG A 1 219 ? 7.457 1.307 15.523 1.00 88.25 219 ARG A CA 1
ATOM 1744 C C . ARG A 1 219 ? 6.544 0.144 15.148 1.00 88.25 219 ARG A C 1
ATOM 1746 O O . ARG A 1 219 ? 6.027 0.065 14.037 1.00 88.25 219 ARG A O 1
ATOM 1753 N N . ASN A 1 220 ? 6.284 -0.735 16.106 1.00 85.81 220 ASN A N 1
ATOM 1754 C CA . ASN A 1 220 ? 5.388 -1.883 15.945 1.00 85.81 220 ASN A CA 1
ATOM 1755 C C . ASN A 1 220 ? 4.214 -1.865 16.941 1.00 85.81 220 ASN A C 1
ATOM 1757 O O . ASN A 1 220 ? 3.614 -2.902 17.215 1.00 85.81 220 ASN A O 1
ATOM 1761 N N . SER A 1 221 ? 3.886 -0.693 17.492 1.00 91.44 221 SER A N 1
ATOM 1762 C CA . SER A 1 221 ? 2.796 -0.509 18.449 1.00 91.44 221 SER A CA 1
ATOM 1763 C C . SER A 1 221 ? 1.872 0.633 18.042 1.00 91.44 221 SER A C 1
ATOM 1765 O O . SER A 1 221 ? 2.279 1.597 17.399 1.00 91.44 221 SER A O 1
ATOM 1767 N N . ILE A 1 222 ? 0.608 0.503 18.432 1.00 95.44 222 ILE A N 1
ATOM 1768 C CA . ILE A 1 222 ? -0.470 1.456 18.165 1.00 95.44 222 ILE A CA 1
ATOM 1769 C C . ILE A 1 222 ? -1.161 1.811 19.484 1.00 95.44 222 ILE A C 1
ATOM 1771 O O . ILE A 1 222 ? -1.045 1.070 20.463 1.00 95.44 222 ILE A O 1
ATOM 1775 N N . ALA A 1 223 ? -1.882 2.929 19.518 1.00 97.50 223 ALA A N 1
ATOM 1776 C CA . ALA A 1 223 ? -2.593 3.387 20.709 1.00 97.50 223 ALA A CA 1
ATOM 1777 C C . ALA A 1 223 ? -4.085 3.577 20.428 1.00 97.50 223 ALA A C 1
ATOM 1779 O O . ALA A 1 223 ? -4.467 4.015 19.348 1.00 97.50 223 ALA A O 1
ATOM 1780 N N . PHE A 1 224 ? -4.922 3.294 21.421 1.00 98.25 224 PHE A N 1
ATOM 1781 C CA . PHE A 1 224 ? -6.357 3.562 21.384 1.00 98.25 224 PHE A CA 1
ATOM 1782 C C . PHE A 1 224 ? -6.676 4.727 22.322 1.00 98.25 224 PHE A C 1
ATOM 1784 O O . PHE A 1 224 ? -6.231 4.740 23.470 1.00 98.25 224 PHE A O 1
ATOM 1791 N N . LEU A 1 225 ? -7.405 5.720 21.817 1.00 98.38 225 LEU A N 1
ATOM 1792 C CA . LEU A 1 225 ? -7.739 6.969 22.500 1.00 98.38 225 LEU A CA 1
ATOM 1793 C C . LEU A 1 225 ? -9.249 7.083 22.748 1.00 98.38 225 LEU A C 1
ATOM 1795 O O . LEU A 1 225 ? -10.057 6.406 22.108 1.00 98.38 225 LEU A O 1
ATOM 1799 N N . ASP A 1 226 ? -9.634 7.973 23.662 1.00 97.88 226 ASP A N 1
ATOM 1800 C CA . ASP A 1 226 ? -11.031 8.267 24.012 1.00 97.88 226 ASP A CA 1
ATOM 1801 C C . ASP A 1 226 ? -11.670 9.346 23.119 1.00 97.88 226 ASP A C 1
ATOM 1803 O O . ASP A 1 226 ? -12.887 9.529 23.131 1.00 97.88 226 ASP A O 1
ATOM 1807 N N . LYS A 1 227 ? -10.861 10.072 22.339 1.00 98.12 227 LYS A N 1
ATOM 1808 C CA . LYS A 1 227 ? -11.290 11.178 21.474 1.00 98.12 227 LYS A CA 1
ATOM 1809 C C . LYS A 1 227 ? -10.573 11.146 20.124 1.00 98.12 227 LYS A C 1
ATOM 1811 O O . LYS A 1 227 ? -9.423 10.704 20.059 1.00 98.12 227 LYS A O 1
ATOM 1816 N N . PRO A 1 228 ? -11.211 11.662 19.060 1.00 98.19 228 PRO A N 1
ATOM 1817 C CA . PRO A 1 228 ? -10.563 11.798 17.767 1.00 98.19 228 PRO A CA 1
ATOM 1818 C C . PRO A 1 228 ? -9.550 12.952 17.762 1.00 98.19 228 PRO A C 1
ATOM 1820 O O . PRO A 1 228 ? -9.768 13.999 18.369 1.00 98.19 228 PRO A O 1
ATOM 1823 N N . ASP A 1 229 ? -8.487 12.778 16.983 1.00 97.69 229 ASP A N 1
ATOM 1824 C CA . ASP A 1 229 ? -7.592 13.830 16.489 1.00 97.69 229 ASP A CA 1
ATOM 1825 C C . ASP A 1 229 ? -7.742 13.886 14.961 1.00 97.69 229 ASP A C 1
ATOM 1827 O O . ASP A 1 229 ? -7.409 12.926 14.252 1.00 97.69 229 ASP A O 1
ATOM 1831 N N . LEU A 1 230 ? -8.327 14.980 14.467 1.00 96.00 230 LEU A N 1
ATOM 1832 C CA . LEU A 1 230 ? -8.709 15.153 13.062 1.00 96.00 230 LEU A CA 1
ATOM 1833 C C . LEU A 1 230 ? -7.851 16.183 12.312 1.00 96.00 230 LEU A C 1
ATOM 1835 O O . LEU A 1 230 ? -8.135 16.444 11.142 1.00 96.00 230 LEU A O 1
ATOM 1839 N N . GLY A 1 231 ? -6.842 16.768 12.965 1.00 92.44 231 GLY A N 1
ATOM 1840 C CA . GLY A 1 231 ? -6.095 17.913 12.437 1.00 92.44 231 GLY A CA 1
ATOM 1841 C C . GLY A 1 231 ? -5.771 18.916 13.512 1.00 92.44 231 GLY A C 1
ATOM 1842 O O . GLY A 1 231 ? -6.729 19.545 14.007 1.00 92.44 231 GLY A O 1
#

pLDDT: mean 95.68, std 4.12, range [74.31, 98.75]